Protein AF-A0AA39VQY0-F1 (afdb_monomer)

Structure (mmCIF, N/CA/C/O backbone):
data_AF-A0AA39VQY0-F1
#
_entry.id   AF-A0AA39VQY0-F1
#
loop_
_atom_site.group_PDB
_atom_site.id
_atom_site.type_symbol
_atom_site.label_atom_id
_atom_site.label_alt_id
_atom_site.label_comp_id
_atom_site.label_asym_id
_atom_site.label_entity_id
_atom_site.label_seq_id
_atom_site.pdbx_PDB_ins_code
_atom_site.Cartn_x
_atom_site.Cartn_y
_atom_site.Cartn_z
_atom_site.occupancy
_atom_site.B_iso_or_equiv
_atom_site.auth_seq_id
_atom_site.auth_comp_id
_atom_site.auth_asym_id
_atom_site.auth_atom_id
_atom_site.pdbx_PDB_model_num
ATOM 1 N N . MET A 1 1 ? 6.631 14.404 6.751 1.00 59.56 1 MET A N 1
ATOM 2 C CA . MET A 1 1 ? 6.906 15.450 7.740 1.00 59.56 1 MET A CA 1
ATOM 3 C C . MET A 1 1 ? 6.680 14.897 9.138 1.00 59.56 1 MET A C 1
ATOM 5 O O . MET A 1 1 ? 5.719 14.151 9.312 1.00 59.56 1 MET A O 1
ATOM 9 N N . PRO A 1 2 ? 7.551 15.229 10.100 1.00 65.19 2 PRO A N 1
ATOM 10 C CA . PRO A 1 2 ? 7.457 14.724 11.461 1.00 65.19 2 PRO A CA 1
ATOM 11 C C . PRO A 1 2 ? 6.402 15.460 12.294 1.00 65.19 2 PRO A C 1
ATOM 13 O O . PRO A 1 2 ? 6.175 16.662 12.124 1.00 65.19 2 PRO A O 1
ATOM 16 N N . ALA A 1 3 ? 5.848 14.746 13.271 1.00 70.31 3 ALA A N 1
ATOM 17 C CA . ALA A 1 3 ? 5.147 15.334 14.406 1.00 70.31 3 ALA A CA 1
ATOM 18 C C . ALA A 1 3 ? 5.992 16.422 15.104 1.00 70.31 3 ALA A C 1
ATOM 20 O O . ALA A 1 3 ? 7.218 16.291 15.257 1.00 70.31 3 ALA A O 1
ATOM 21 N N . ALA A 1 4 ? 5.337 17.494 15.551 1.00 72.50 4 ALA A N 1
ATOM 22 C CA . ALA A 1 4 ? 5.974 18.596 16.263 1.00 72.50 4 ALA A CA 1
ATOM 23 C C . ALA A 1 4 ? 6.641 18.118 17.564 1.00 72.50 4 ALA A C 1
ATOM 25 O O . ALA A 1 4 ? 6.179 17.189 18.223 1.00 72.50 4 ALA A O 1
ATOM 26 N N . GLY A 1 5 ? 7.759 18.749 17.928 1.00 67.69 5 GLY A N 1
ATOM 27 C CA . GLY A 1 5 ? 8.494 18.476 19.166 1.00 67.69 5 GLY A CA 1
ATOM 28 C C . GLY A 1 5 ? 10.009 18.613 19.002 1.00 67.69 5 GLY A C 1
ATOM 29 O O . GLY A 1 5 ? 10.583 18.258 17.960 1.00 67.69 5 GLY A O 1
ATOM 30 N N . SER A 1 6 ? 10.673 19.127 20.036 1.00 65.19 6 SER A N 1
ATOM 31 C CA . SER A 1 6 ? 12.133 19.260 20.095 1.00 65.19 6 SER A CA 1
AT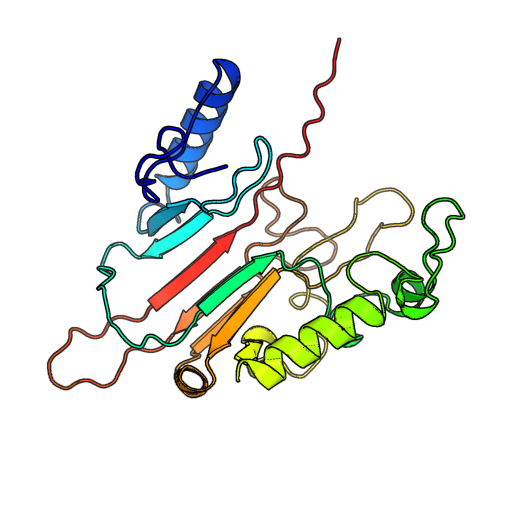OM 32 C C . SER A 1 6 ? 12.825 17.889 20.183 1.00 65.19 6 SER A C 1
ATOM 34 O O . SER A 1 6 ? 12.186 16.847 20.358 1.00 65.19 6 SER A O 1
ATOM 36 N N . LYS A 1 7 ? 14.143 17.856 19.952 1.00 65.06 7 LYS A N 1
ATOM 37 C CA . LYS A 1 7 ? 14.942 16.628 20.079 1.00 65.06 7 LYS A CA 1
ATOM 38 C C . LYS A 1 7 ? 14.951 16.211 21.557 1.00 65.06 7 LYS A C 1
ATOM 40 O O . LYS A 1 7 ? 15.317 17.021 22.397 1.00 65.06 7 LYS A O 1
ATOM 45 N N . GLY A 1 8 ? 14.527 14.983 21.860 1.00 68.62 8 GLY A N 1
ATOM 46 C CA . GLY A 1 8 ? 14.458 14.461 23.234 1.00 68.62 8 GLY A CA 1
ATOM 47 C C . GLY A 1 8 ? 13.186 14.804 24.025 1.00 68.62 8 GLY A C 1
ATOM 48 O O . GLY A 1 8 ? 13.077 14.385 25.171 1.00 68.62 8 GLY A O 1
ATOM 49 N N . ALA A 1 9 ? 12.220 15.519 23.437 1.00 73.06 9 ALA A N 1
ATOM 50 C CA . ALA A 1 9 ? 10.924 15.802 24.062 1.00 73.06 9 ALA A CA 1
ATOM 51 C C . ALA A 1 9 ? 9.798 14.930 23.470 1.00 73.06 9 ALA A C 1
ATOM 53 O O . ALA A 1 9 ? 9.917 14.485 22.320 1.00 73.06 9 ALA A O 1
ATOM 54 N N . PRO A 1 10 ? 8.687 14.717 24.208 1.00 72.75 10 PRO A N 1
ATOM 55 C CA . PRO A 1 10 ? 7.492 14.078 23.666 1.00 72.75 10 PRO A CA 1
ATOM 56 C C . PRO A 1 10 ? 7.031 14.770 22.379 1.00 72.75 10 PRO A C 1
ATOM 58 O O . PRO A 1 10 ? 6.951 15.997 22.313 1.00 72.75 10 PRO A O 1
ATOM 61 N N . LYS A 1 11 ? 6.749 13.979 21.342 1.00 75.69 11 LYS A N 1
ATOM 62 C CA . LYS A 1 11 ? 6.215 14.484 20.073 1.00 75.69 11 LYS A CA 1
ATOM 63 C C . LYS A 1 11 ? 4.704 14.675 20.180 1.00 75.69 11 LYS A C 1
ATOM 65 O O . LYS A 1 11 ? 4.042 13.855 20.808 1.00 75.69 11 LYS A O 1
ATOM 70 N N . ASN A 1 12 ? 4.173 15.716 19.541 1.00 78.25 12 ASN A N 1
ATOM 71 C CA . ASN A 1 12 ? 2.740 15.958 19.378 1.00 78.25 12 ASN A CA 1
ATOM 72 C C . ASN A 1 12 ? 2.293 15.486 17.982 1.00 78.25 12 ASN A C 1
ATOM 74 O O . ASN A 1 12 ? 2.515 16.207 17.007 1.00 78.25 12 ASN A O 1
ATOM 78 N N . PRO A 1 13 ? 1.662 14.303 17.850 1.00 73.31 13 PRO A N 1
ATOM 79 C CA . PRO A 1 13 ? 1.248 13.774 16.552 1.00 73.31 13 PRO A CA 1
ATOM 80 C C . PRO A 1 13 ? 0.159 14.611 15.876 1.00 73.31 13 PRO A C 1
ATOM 82 O O . PRO A 1 13 ? 0.021 14.540 14.663 1.00 73.31 13 PRO A O 1
ATOM 85 N N . GLY A 1 14 ? -0.604 15.413 16.626 1.00 76.44 14 GLY A N 1
ATOM 86 C CA . GLY A 1 14 ? -1.646 16.279 16.067 1.00 76.44 14 GLY A CA 1
ATOM 87 C C . GLY A 1 14 ? -1.108 17.539 15.387 1.00 76.44 14 GLY A C 1
ATOM 88 O O . GLY A 1 14 ? -1.863 18.272 14.753 1.00 76.44 14 GLY A O 1
ATOM 89 N N . GLU A 1 15 ? 0.192 17.812 15.508 1.00 77.38 15 GLU A N 1
ATOM 90 C CA . GLU A 1 15 ? 0.798 19.040 15.015 1.00 77.38 15 GLU A CA 1
ATOM 91 C C . GLU A 1 15 ? 1.975 18.748 14.087 1.00 77.38 15 GLU A C 1
ATOM 93 O O . GLU A 1 15 ? 2.830 17.905 14.353 1.00 77.38 15 GLU A O 1
ATOM 98 N N . LEU A 1 16 ? 2.016 19.479 12.978 1.00 76.19 16 LEU A N 1
ATOM 99 C CA . LEU A 1 16 ? 3.038 19.347 11.955 1.00 76.19 16 LEU A CA 1
ATOM 100 C C . LEU A 1 16 ? 4.258 20.210 12.288 1.00 76.19 16 LEU A C 1
ATOM 102 O O . LEU A 1 16 ? 4.122 21.427 12.465 1.00 76.19 16 LEU A O 1
ATOM 106 N N . LYS A 1 17 ? 5.456 19.617 12.328 1.00 75.81 17 LYS A N 1
ATOM 107 C CA . LYS A 1 17 ? 6.696 20.378 12.524 1.00 75.81 17 LYS A CA 1
ATOM 108 C C . LYS A 1 17 ? 7.037 21.204 11.277 1.00 75.81 17 LYS A C 1
ATOM 110 O O . LYS A 1 17 ? 7.087 20.657 10.180 1.00 75.81 17 LYS A O 1
ATOM 115 N N . ASP A 1 18 ? 7.349 22.484 11.469 1.00 74.19 18 ASP A N 1
ATOM 116 C CA . ASP A 1 18 ? 8.077 23.316 10.504 1.00 74.19 18 ASP A CA 1
ATOM 117 C C . ASP A 1 18 ? 9.409 23.752 11.128 1.00 74.19 18 ASP A C 1
ATOM 119 O O . ASP A 1 18 ? 9.483 24.006 12.330 1.00 74.19 18 ASP A O 1
ATOM 123 N N . ASP A 1 19 ? 10.491 23.741 10.351 1.00 67.56 19 ASP A N 1
ATOM 124 C CA . ASP A 1 19 ? 11.838 24.085 10.829 1.00 67.56 19 ASP A CA 1
ATOM 125 C C . ASP A 1 19 ? 12.526 25.167 9.980 1.00 67.56 19 ASP A C 1
ATOM 127 O O . ASP A 1 19 ? 13.615 25.626 10.325 1.00 67.56 19 ASP A O 1
ATOM 131 N N . THR A 1 20 ? 11.887 25.624 8.897 1.00 72.19 20 THR A N 1
ATOM 132 C CA . THR A 1 20 ? 12.420 26.649 7.985 1.00 72.19 20 THR A CA 1
ATOM 133 C C . THR A 1 20 ? 11.336 27.595 7.454 1.00 72.19 20 THR A C 1
ATOM 135 O O . THR A 1 20 ? 10.156 27.251 7.412 1.00 72.19 20 THR A O 1
ATOM 138 N N . GLY A 1 21 ? 11.732 28.787 6.989 1.00 72.75 21 GLY A N 1
ATOM 139 C CA . GLY A 1 21 ? 10.823 29.752 6.349 1.00 72.75 21 GLY A CA 1
ATOM 140 C C . GLY A 1 21 ? 10.006 29.169 5.181 1.00 72.75 21 GLY A C 1
ATOM 141 O O . GLY A 1 21 ? 8.781 29.258 5.236 1.00 72.75 21 GLY A O 1
ATOM 142 N N . PRO A 1 22 ? 10.634 28.508 4.187 1.00 70.44 22 PRO A N 1
ATOM 143 C CA . PRO A 1 22 ? 9.922 27.846 3.087 1.00 70.44 22 PRO A CA 1
ATOM 144 C C . PRO A 1 22 ? 8.916 26.785 3.562 1.00 70.44 22 PRO A C 1
ATOM 146 O O . PRO A 1 22 ? 7.777 26.760 3.102 1.00 70.44 22 PRO A O 1
ATOM 149 N N . SER A 1 23 ? 9.283 25.980 4.569 1.00 67.69 23 SER A N 1
ATOM 150 C CA . SER A 1 23 ? 8.388 24.944 5.108 1.00 67.69 23 SER A CA 1
ATOM 151 C C . SER A 1 23 ? 7.123 25.506 5.774 1.00 67.69 23 SER A C 1
ATOM 153 O O . SER A 1 23 ? 6.109 24.814 5.836 1.00 67.69 23 SER A O 1
ATOM 155 N N . ARG A 1 24 ? 7.131 26.771 6.231 1.00 74.69 24 ARG A N 1
ATOM 156 C CA . ARG A 1 24 ? 5.941 27.414 6.822 1.00 74.69 24 ARG A CA 1
ATOM 157 C C . ARG A 1 24 ? 4.855 27.683 5.789 1.00 74.69 24 ARG A C 1
ATOM 159 O O . ARG A 1 24 ? 3.673 27.545 6.100 1.00 74.69 24 ARG A O 1
ATOM 166 N N . GLU A 1 25 ? 5.236 28.087 4.582 1.00 74.88 25 GLU A N 1
ATOM 167 C CA . GLU A 1 25 ? 4.273 28.381 3.521 1.00 74.88 25 GLU A CA 1
ATOM 168 C C . GLU A 1 25 ? 3.635 27.102 2.971 1.00 74.88 25 GLU A C 1
ATOM 170 O O . GLU A 1 25 ? 2.408 27.029 2.839 1.00 74.88 25 GLU A O 1
ATOM 175 N N . GLU A 1 26 ? 4.447 26.068 2.752 1.00 72.56 26 GLU A N 1
ATOM 176 C CA . GLU A 1 26 ? 3.979 24.733 2.370 1.00 72.56 26 GLU A CA 1
ATOM 177 C C . GLU A 1 26 ? 3.056 24.146 3.445 1.00 72.56 26 GLU A C 1
ATOM 179 O O . GLU A 1 26 ? 1.928 23.751 3.142 1.00 72.56 26 GLU A O 1
ATOM 184 N N . LYS A 1 27 ? 3.468 24.197 4.723 1.00 76.38 27 LYS A N 1
ATOM 185 C CA . LYS A 1 27 ? 2.636 23.795 5.869 1.00 76.38 27 LYS A CA 1
ATOM 186 C C . LYS A 1 27 ? 1.298 24.530 5.880 1.00 76.38 27 LYS A C 1
ATOM 188 O O . LYS A 1 27 ? 0.262 23.896 6.053 1.00 76.38 27 LYS A O 1
ATOM 193 N N . ARG A 1 28 ? 1.285 25.854 5.688 1.00 78.12 28 ARG A N 1
ATOM 194 C CA . ARG A 1 28 ? 0.046 26.652 5.685 1.00 78.12 28 ARG A CA 1
ATOM 195 C C . ARG A 1 28 ? -0.895 26.237 4.555 1.00 78.12 28 ARG A C 1
ATOM 197 O O . ARG A 1 28 ? -2.101 26.143 4.774 1.00 78.12 28 ARG A O 1
ATOM 204 N N . THR A 1 29 ? -0.351 25.993 3.367 1.00 78.94 29 THR A N 1
ATOM 205 C CA . THR A 1 29 ? -1.125 25.562 2.195 1.00 78.94 29 THR A CA 1
ATOM 206 C C . THR A 1 29 ? -1.735 24.181 2.423 1.00 78.94 29 THR A C 1
ATOM 208 O O . THR A 1 29 ? -2.939 23.998 2.250 1.00 78.94 29 THR A O 1
ATOM 211 N N . LEU A 1 30 ? -0.926 23.243 2.914 1.00 76.88 30 LEU A N 1
ATOM 212 C CA . LEU A 1 30 ? -1.338 21.886 3.251 1.00 76.88 30 LEU A CA 1
ATOM 213 C C . LEU A 1 30 ? -2.418 21.864 4.347 1.00 76.88 30 LEU A C 1
ATOM 215 O O . LEU A 1 30 ? -3.459 21.236 4.173 1.00 76.88 30 LEU A O 1
ATOM 219 N N . LEU A 1 31 ? -2.220 22.594 5.450 1.00 81.31 31 LEU A N 1
ATOM 220 C CA . LEU A 1 31 ? -3.201 22.675 6.539 1.00 81.31 31 LEU A CA 1
ATOM 221 C C . LEU A 1 31 ? -4.521 23.312 6.089 1.00 81.31 31 LEU A C 1
ATOM 223 O O . LEU A 1 31 ? -5.582 22.899 6.555 1.00 81.31 31 LEU A O 1
ATOM 227 N N . ARG A 1 32 ? -4.482 24.282 5.164 1.00 82.56 32 ARG A N 1
ATOM 228 C CA . ARG A 1 32 ? -5.694 24.860 4.570 1.00 82.56 32 ARG A CA 1
ATOM 229 C C . ARG A 1 32 ? -6.458 23.816 3.757 1.00 82.56 32 ARG A C 1
ATOM 231 O O . ARG A 1 32 ? -7.653 23.664 3.979 1.00 82.56 32 ARG A O 1
ATOM 238 N N . ALA A 1 33 ? -5.773 23.084 2.876 1.00 78.81 33 ALA A N 1
ATOM 239 C CA . ALA A 1 33 ? -6.386 22.032 2.064 1.00 78.81 33 ALA A CA 1
ATOM 240 C C . ALA A 1 33 ? -7.019 20.934 2.934 1.00 78.81 33 ALA A C 1
ATOM 242 O O . ALA A 1 33 ? -8.154 20.530 2.703 1.00 78.81 33 ALA A O 1
ATOM 243 N N . LEU A 1 34 ? -6.319 20.518 3.991 1.00 77.00 34 LEU A N 1
ATOM 244 C CA . LEU A 1 34 ? -6.795 19.490 4.915 1.00 77.00 34 LEU A CA 1
ATOM 245 C C . LEU A 1 34 ? -7.925 19.966 5.845 1.00 77.00 34 LEU A C 1
ATOM 247 O O . LEU A 1 34 ? -8.634 19.146 6.418 1.00 77.00 34 LEU A O 1
ATOM 251 N N . SER A 1 35 ? -8.114 21.281 5.989 1.00 80.31 35 SER A N 1
ATOM 252 C CA . SER A 1 35 ? -9.244 21.859 6.732 1.00 80.31 35 SER A CA 1
ATOM 253 C C . SER A 1 35 ? -10.504 22.014 5.873 1.00 80.31 35 SER A C 1
ATOM 255 O O . SER A 1 35 ? -11.569 22.325 6.402 1.00 80.31 35 SER A O 1
ATOM 257 N N . SER A 1 36 ? -10.399 21.833 4.554 1.00 79.56 36 SER A N 1
ATOM 258 C CA . SER A 1 36 ? -11.520 21.917 3.615 1.00 79.56 36 SER A CA 1
ATOM 259 C C . SER A 1 36 ? -12.147 20.538 3.351 1.00 79.56 36 SER A C 1
ATOM 261 O O . SER A 1 36 ? -11.501 19.510 3.570 1.00 79.56 36 SER A O 1
ATOM 263 N N . PRO A 1 37 ? -13.409 20.471 2.888 1.00 76.94 37 PRO A N 1
ATOM 264 C CA . PRO A 1 37 ? -14.008 19.218 2.429 1.00 76.94 37 PRO A CA 1
ATOM 265 C C . PRO A 1 37 ? -13.161 18.536 1.333 1.00 76.94 37 PRO A C 1
ATOM 267 O O . PRO A 1 37 ? -12.598 19.241 0.495 1.00 76.94 37 PRO A O 1
ATOM 270 N N . PRO A 1 38 ? -13.067 17.189 1.315 1.00 71.75 38 PRO A N 1
ATOM 271 C CA . PRO A 1 38 ? -13.743 16.237 2.208 1.00 71.75 38 PRO A CA 1
ATOM 272 C C . PRO A 1 38 ? -13.017 15.995 3.549 1.00 71.75 38 PRO A C 1
ATOM 274 O O . PRO A 1 38 ? -13.496 15.225 4.378 1.00 71.75 38 PRO A O 1
ATOM 277 N N . PHE A 1 39 ? -11.867 16.630 3.786 1.00 76.75 39 PHE A N 1
ATOM 278 C CA . PHE A 1 39 ? -10.979 16.324 4.915 1.00 76.75 39 PHE A CA 1
ATOM 279 C C . PHE A 1 39 ? -11.335 17.045 6.223 1.00 76.75 39 PHE A C 1
ATOM 281 O O . PHE A 1 39 ? -10.868 16.644 7.288 1.00 76.75 39 PHE A O 1
ATOM 288 N N . GLY A 1 40 ? -12.209 18.055 6.170 1.00 76.75 40 GLY A N 1
ATOM 289 C CA . GLY A 1 40 ? -12.614 18.856 7.331 1.00 76.75 40 GLY A CA 1
ATOM 290 C C . GLY A 1 40 ? -13.198 18.061 8.509 1.00 76.75 40 GLY A C 1
ATOM 291 O O . GLY A 1 40 ? -13.123 18.529 9.647 1.00 76.75 40 GLY A O 1
ATOM 292 N N . ASP A 1 41 ? -13.707 16.848 8.281 1.00 79.06 41 ASP A N 1
ATOM 293 C CA . ASP A 1 41 ? -14.263 15.969 9.324 1.00 79.06 41 ASP A CA 1
ATOM 294 C C . ASP A 1 41 ? -13.237 15.009 9.949 1.00 79.06 41 ASP A C 1
ATOM 296 O O . ASP A 1 41 ? -13.579 14.200 10.818 1.00 79.06 41 ASP A O 1
ATOM 300 N N . PHE A 1 42 ? -11.968 15.104 9.552 1.00 77.31 42 PHE A N 1
ATOM 301 C CA . PHE A 1 42 ? -10.887 14.258 10.044 1.00 77.31 42 PHE A CA 1
ATOM 302 C C . PHE A 1 42 ? -9.966 15.027 11.005 1.00 77.31 42 PHE A C 1
ATOM 304 O O . PHE A 1 42 ? -9.693 16.216 10.857 1.00 77.31 42 PHE A O 1
ATOM 311 N N . GLN A 1 43 ? -9.501 14.335 12.040 1.00 79.44 43 GLN A N 1
ATOM 312 C CA . GLN A 1 43 ? -8.302 14.662 12.799 1.00 79.44 43 GLN A CA 1
ATOM 313 C C . GLN A 1 43 ? -7.096 14.060 12.090 1.00 79.44 43 GLN A C 1
ATOM 315 O O . GLN A 1 43 ? -7.163 12.950 11.569 1.00 79.44 43 GLN A O 1
ATOM 320 N N . ILE A 1 44 ? -5.979 14.775 12.107 1.00 77.62 44 ILE A N 1
ATOM 321 C CA . ILE A 1 44 ? -4.783 14.399 11.359 1.00 77.62 44 ILE A CA 1
ATOM 322 C C . ILE A 1 44 ? -3.683 14.070 12.348 1.00 77.62 44 ILE A C 1
ATOM 324 O O . ILE A 1 44 ? -3.418 14.840 13.268 1.00 77.62 44 ILE A O 1
ATOM 328 N N . TRP A 1 45 ? -3.063 12.919 12.142 1.00 76.50 45 TRP A N 1
ATOM 329 C CA . TRP A 1 45 ? -1.978 12.398 12.949 1.00 76.50 45 TRP A CA 1
ATOM 330 C C . TRP A 1 45 ? -0.748 12.261 12.057 1.00 76.50 45 TRP A C 1
ATOM 332 O O . TRP A 1 45 ? -0.721 11.470 11.117 1.00 76.50 45 TRP A O 1
ATOM 342 N N . TRP A 1 46 ? 0.269 13.064 12.329 1.00 74.38 46 TRP A N 1
ATOM 343 C CA . TRP A 1 46 ? 1.522 13.077 11.590 1.00 74.38 46 TRP A CA 1
ATOM 344 C C . TRP A 1 46 ? 2.459 11.994 12.117 1.00 74.38 46 TRP A C 1
ATOM 346 O O . TRP A 1 46 ? 2.610 11.808 13.327 1.00 74.38 46 TRP A O 1
ATOM 356 N N . SER A 1 47 ? 3.104 11.280 11.197 1.00 66.75 47 SER A N 1
ATOM 357 C CA . SER A 1 47 ? 4.056 10.226 11.535 1.00 66.75 47 SER A CA 1
ATOM 358 C C . SER A 1 47 ? 5.295 10.768 12.263 1.00 66.75 47 SER A C 1
ATOM 360 O O . SER A 1 47 ? 5.708 11.916 12.088 1.00 66.75 47 SER A O 1
ATOM 362 N N . LEU A 1 48 ? 5.915 9.920 13.087 1.00 57.44 48 LEU A N 1
ATOM 363 C CA . LEU A 1 48 ? 7.089 10.245 13.907 1.00 57.44 48 LEU A CA 1
ATOM 364 C C . LEU A 1 48 ? 8.421 10.161 13.141 1.00 57.44 48 LEU A C 1
ATOM 366 O O . LEU A 1 48 ? 9.474 10.322 13.754 1.00 57.44 48 LEU A O 1
ATOM 370 N N . VAL A 1 49 ? 8.404 9.892 11.828 1.00 50.88 49 VAL A N 1
ATOM 371 C CA . VAL A 1 49 ? 9.635 9.666 11.052 1.00 50.88 49 VAL A CA 1
ATOM 372 C C . VAL A 1 49 ? 10.545 10.894 11.115 1.00 50.88 49 VAL A C 1
ATOM 374 O O . VAL A 1 49 ? 10.160 11.982 10.697 1.00 50.88 49 VAL A O 1
ATOM 377 N N . GLU A 1 50 ? 11.779 10.712 11.588 1.00 49.25 50 GLU A N 1
ATOM 378 C CA . GLU A 1 50 ? 12.779 11.777 11.772 1.00 49.25 50 GLU A CA 1
ATOM 379 C C . GLU A 1 50 ? 13.340 12.361 10.460 1.00 49.25 50 GLU A C 1
ATOM 381 O O . GLU A 1 50 ? 14.231 13.212 10.486 1.00 49.25 50 GLU A O 1
ATOM 386 N N . SER A 1 51 ? 12.842 11.930 9.297 1.00 46.31 51 SER A N 1
ATOM 387 C CA . SER A 1 51 ? 13.354 12.404 8.013 1.00 46.31 51 SER A CA 1
ATOM 388 C C . SER A 1 51 ? 12.847 13.815 7.690 1.00 46.31 51 SER A C 1
ATOM 390 O O . SER A 1 51 ? 11.668 14.135 7.855 1.00 46.31 51 SER A O 1
ATOM 392 N N . LYS A 1 52 ? 13.748 14.660 7.183 1.00 49.81 52 LYS A N 1
ATOM 393 C CA . LYS A 1 52 ? 13.479 16.068 6.855 1.00 49.81 52 LYS A CA 1
ATOM 394 C C . LYS A 1 52 ? 12.541 16.258 5.647 1.00 49.81 52 LYS A C 1
ATOM 396 O O . LYS A 1 52 ? 11.975 17.334 5.502 1.00 49.81 52 LYS A O 1
ATOM 401 N N . TYR A 1 53 ? 12.354 15.234 4.805 1.00 48.22 53 TYR A N 1
ATOM 402 C CA . TYR A 1 53 ? 11.737 15.384 3.474 1.00 48.22 53 TYR A CA 1
ATOM 403 C C . TYR A 1 53 ? 10.581 14.422 3.160 1.00 48.22 53 TYR A C 1
ATOM 405 O O . TYR A 1 53 ? 9.968 14.548 2.108 1.00 48.22 53 TYR A O 1
ATOM 413 N N . ALA A 1 54 ? 10.243 13.489 4.054 1.00 53.94 54 ALA A N 1
ATOM 414 C CA . ALA A 1 54 ? 9.136 12.555 3.850 1.00 53.94 54 ALA A CA 1
ATOM 415 C C . ALA A 1 54 ? 8.347 12.338 5.144 1.00 53.94 54 ALA A C 1
ATOM 417 O O . ALA A 1 54 ? 8.832 12.564 6.255 1.00 53.94 54 ALA A O 1
ATOM 418 N N . GLY A 1 55 ? 7.077 11.964 5.029 1.00 59.34 55 GLY A N 1
ATOM 419 C CA . GLY A 1 55 ? 6.341 11.380 6.148 1.00 59.34 55 GLY A CA 1
ATOM 420 C C . GLY A 1 55 ? 4.844 11.325 5.916 1.00 59.34 55 GLY A C 1
ATOM 421 O O . GLY A 1 55 ? 4.298 12.093 5.133 1.00 59.34 55 GLY A O 1
ATOM 422 N N . THR A 1 56 ? 4.220 10.401 6.626 1.00 65.19 56 THR A N 1
ATOM 423 C CA . THR A 1 56 ? 2.839 9.975 6.423 1.00 65.19 56 THR A CA 1
ATOM 424 C C . THR A 1 56 ? 1.885 10.774 7.305 1.00 65.19 56 THR A C 1
ATOM 426 O O . THR A 1 56 ? 2.187 11.029 8.474 1.00 65.19 56 THR A O 1
ATOM 429 N N . ALA A 1 57 ? 0.733 11.149 6.752 1.00 69.31 57 ALA A N 1
ATOM 430 C CA . ALA A 1 57 ? -0.399 11.668 7.508 1.00 69.31 57 ALA A CA 1
ATOM 431 C C . ALA A 1 57 ? -1.459 10.569 7.641 1.00 69.31 57 ALA A C 1
ATOM 433 O O . ALA A 1 57 ? -1.821 9.924 6.657 1.00 69.31 57 ALA A O 1
ATOM 434 N N . LEU A 1 58 ? -1.952 10.371 8.856 1.00 71.19 58 LEU A N 1
ATOM 435 C CA . LEU A 1 58 ? -3.051 9.474 9.179 1.00 71.19 58 LEU A CA 1
ATOM 436 C C . LEU A 1 58 ? -4.293 10.317 9.476 1.00 71.19 58 LEU A C 1
ATOM 438 O O . LEU A 1 58 ? -4.290 11.101 10.424 1.00 71.19 58 LEU A O 1
ATOM 442 N N . LEU A 1 59 ? -5.351 10.168 8.679 1.00 73.94 59 LEU A N 1
ATOM 443 C CA . LEU A 1 59 ? -6.605 10.896 8.874 1.00 73.94 59 LEU A CA 1
ATOM 444 C C . LEU A 1 59 ? -7.619 9.995 9.592 1.00 73.94 59 LEU A C 1
ATOM 446 O O . LEU A 1 59 ? -8.005 8.947 9.077 1.00 73.94 59 LEU A O 1
ATOM 450 N N . VAL A 1 60 ? -8.057 10.421 10.779 1.00 70.38 60 VAL A N 1
ATOM 451 C CA . VAL A 1 60 ? -8.989 9.712 11.671 1.00 70.38 60 VAL A CA 1
ATOM 452 C C . VAL A 1 60 ? -10.235 10.562 11.879 1.00 70.38 60 VAL A C 1
ATOM 454 O O . VAL A 1 60 ? -10.134 11.724 12.249 1.00 70.38 60 VAL A O 1
ATOM 457 N N . LYS A 1 61 ? -11.435 10.022 11.677 1.00 71.69 61 LYS A N 1
ATOM 458 C CA . LYS A 1 61 ? -12.675 10.816 11.755 1.00 71.69 61 LYS A CA 1
ATOM 459 C C . LYS A 1 61 ? -12.912 11.418 13.157 1.00 71.69 61 LYS A C 1
ATOM 461 O O . LYS A 1 61 ? -12.781 10.721 14.161 1.00 71.69 61 LYS A O 1
ATOM 466 N N . LYS A 1 62 ? -13.282 12.708 13.239 1.00 69.12 62 LYS A N 1
ATOM 467 C CA . LYS A 1 62 ? -13.288 13.539 14.472 1.00 69.12 62 LYS A CA 1
ATOM 468 C C . LYS A 1 62 ? -14.091 12.997 15.657 1.00 69.12 62 LYS A C 1
ATOM 470 O O . LYS A 1 62 ? -13.780 13.335 16.797 1.00 69.12 62 LYS A O 1
ATOM 475 N N . TYR A 1 63 ? -15.119 12.190 15.416 1.00 64.56 63 TYR A N 1
ATOM 476 C CA . TYR A 1 63 ? -15.947 11.614 16.480 1.00 64.56 63 TYR A CA 1
ATOM 477 C C . TYR A 1 63 ? -15.318 10.385 17.159 1.00 64.56 63 TYR A C 1
ATOM 479 O O . TYR A 1 63 ? -15.891 9.852 18.108 1.00 64.56 63 TYR A O 1
ATOM 487 N N . LEU A 1 64 ? -14.142 9.939 16.710 1.00 53.91 64 LEU A N 1
ATOM 488 C CA . LEU A 1 64 ? -13.395 8.843 17.318 1.00 53.91 64 LEU A CA 1
ATOM 489 C C . LEU A 1 64 ? -12.313 9.419 18.234 1.00 53.91 64 LEU A C 1
ATOM 491 O O . LEU A 1 64 ? -11.389 10.086 17.781 1.00 53.91 64 LEU A O 1
ATOM 495 N N . GLN A 1 65 ? -12.433 9.163 19.538 1.00 55.44 65 GLN A N 1
ATOM 496 C CA . GLN A 1 65 ? -11.429 9.552 20.531 1.00 55.44 65 GLN A CA 1
ATOM 497 C C . GLN A 1 65 ? -10.445 8.390 20.746 1.00 55.44 65 GLN A C 1
ATOM 499 O O . GLN A 1 65 ? -10.862 7.333 21.236 1.00 55.44 65 GLN A O 1
ATOM 504 N N . PRO A 1 66 ? -9.153 8.537 20.403 1.00 54.56 66 PRO A N 1
ATOM 505 C CA . PRO A 1 66 ? -8.177 7.477 20.617 1.00 54.56 6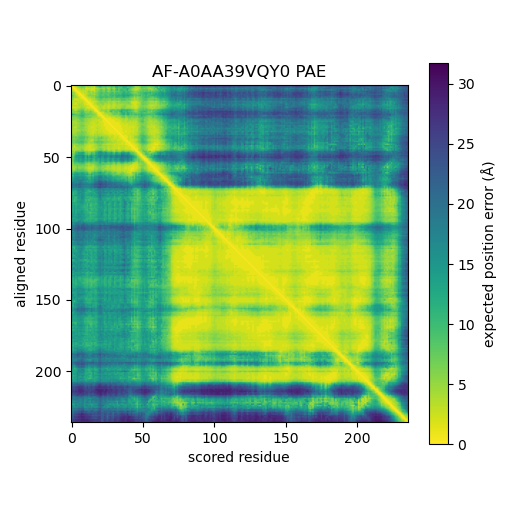6 PRO A CA 1
ATOM 506 C C . PRO A 1 66 ? -7.962 7.231 22.118 1.00 54.56 66 PRO A C 1
ATOM 508 O O . PRO A 1 66 ? -7.544 8.117 22.858 1.00 54.56 66 PRO A O 1
ATOM 511 N N . LYS A 1 67 ? -8.226 6.002 22.581 1.00 52.84 67 LYS A N 1
ATOM 512 C CA . LYS A 1 67 ? -7.981 5.567 23.969 1.00 52.84 67 LYS A CA 1
ATOM 513 C C . LYS A 1 67 ? -6.656 4.810 24.085 1.00 52.84 67 LYS A C 1
ATOM 515 O O . LYS A 1 67 ? -6.273 4.057 23.186 1.00 52.84 67 LYS A O 1
ATOM 520 N N . LYS A 1 68 ? -5.938 4.963 25.203 1.00 44.19 68 LYS A N 1
ATOM 521 C CA . LYS A 1 68 ? -4.774 4.125 25.553 1.00 44.19 68 LYS A CA 1
ATOM 522 C C . LYS A 1 68 ? -5.271 2.796 26.147 1.00 44.19 68 LYS A C 1
ATOM 524 O O . LYS A 1 68 ? -6.206 2.796 26.932 1.00 44.19 68 LYS A O 1
ATOM 529 N N . CYS A 1 69 ? -4.679 1.681 25.735 1.00 47.22 69 CYS A N 1
ATOM 530 C CA . CYS A 1 69 ? -5.042 0.314 26.127 1.00 47.22 69 CYS A CA 1
ATOM 531 C C . CYS A 1 69 ? -3.760 -0.537 26.083 1.00 47.22 69 CYS A C 1
ATOM 533 O O . CYS A 1 69 ? -2.867 -0.205 25.296 1.00 47.22 69 CYS A O 1
ATOM 535 N N . SER A 1 70 ? -3.640 -1.530 26.964 1.00 48.16 70 SER A N 1
ATOM 536 C CA . SER A 1 70 ? -2.412 -2.305 27.209 1.00 48.16 70 SER A CA 1
ATOM 537 C C . SER A 1 70 ? -2.158 -3.393 26.167 1.00 48.16 70 SER A C 1
ATOM 539 O O . SER A 1 70 ? -1.010 -3.610 25.803 1.00 48.16 70 SER A O 1
ATOM 541 N N . GLU A 1 71 ? -3.217 -4.004 25.640 1.00 61.56 71 GLU A N 1
ATOM 542 C CA . GLU A 1 71 ? -3.174 -4.940 24.518 1.00 61.56 71 GLU A CA 1
ATOM 543 C C . GLU A 1 71 ? -4.083 -4.377 23.432 1.00 61.56 71 GLU A C 1
ATOM 545 O O . GLU A 1 71 ? -5.278 -4.167 23.648 1.00 61.56 71 GLU A O 1
ATOM 550 N N . LYS A 1 72 ? -3.498 -4.008 22.293 1.00 71.44 72 LYS A N 1
ATOM 551 C CA . LYS A 1 72 ? -4.240 -3.416 21.184 1.00 71.44 72 LYS A CA 1
ATOM 552 C C . LYS A 1 72 ? -3.971 -4.205 19.920 1.00 71.44 72 LYS A C 1
ATOM 554 O O . LYS A 1 72 ? -2.795 -4.390 19.599 1.00 71.44 72 LYS A O 1
ATOM 559 N N . PRO A 1 73 ? -5.014 -4.560 19.160 1.00 82.12 73 PRO A N 1
ATOM 560 C CA . PRO A 1 73 ? -4.794 -5.025 17.810 1.00 82.12 73 PRO A CA 1
ATOM 561 C C . PRO A 1 73 ? -4.133 -3.910 16.987 1.00 82.12 73 PRO A C 1
ATOM 563 O O . PRO A 1 73 ? -4.430 -2.719 17.150 1.00 82.12 73 PRO A O 1
ATOM 566 N N . LEU A 1 74 ? -3.204 -4.305 16.123 1.00 82.00 74 LEU A N 1
ATOM 567 C CA . LEU A 1 74 ? -2.407 -3.418 15.290 1.00 82.00 74 LEU A CA 1
ATOM 568 C C . LEU A 1 74 ? -3.140 -3.121 13.980 1.00 82.00 74 LEU A C 1
ATOM 570 O O . LEU A 1 74 ? -3.676 -4.019 13.333 1.00 82.00 74 LEU A O 1
ATOM 574 N N . ILE A 1 75 ? -3.096 -1.856 13.568 1.00 86.81 75 ILE A N 1
ATOM 575 C CA . ILE A 1 75 ? -3.319 -1.426 12.187 1.00 86.81 75 ILE A CA 1
ATOM 576 C C . ILE A 1 75 ? -2.038 -0.707 11.773 1.00 86.81 75 ILE A C 1
ATOM 578 O O . ILE A 1 75 ? -1.757 0.397 12.241 1.00 86.81 75 ILE A O 1
ATOM 582 N N . TRP A 1 76 ? -1.236 -1.358 10.943 1.00 83.38 76 TRP A N 1
ATOM 583 C CA . TRP A 1 76 ? -0.030 -0.805 10.355 1.00 83.38 76 TRP A CA 1
ATOM 584 C C . TRP A 1 76 ? -0.337 -0.354 8.932 1.00 83.38 76 TRP A C 1
ATOM 586 O O . TRP A 1 76 ? -0.542 -1.170 8.037 1.00 83.38 76 TRP A O 1
ATOM 596 N N . CYS A 1 77 ? -0.386 0.960 8.739 1.00 87.31 77 CYS A N 1
ATOM 597 C CA . CYS A 1 77 ? -0.581 1.566 7.433 1.00 87.31 77 CYS A CA 1
ATOM 598 C C . CYS A 1 77 ? 0.626 2.396 7.005 1.00 87.31 77 CYS A C 1
ATOM 600 O O . CYS A 1 77 ? 1.304 3.001 7.841 1.00 87.31 77 CYS A O 1
ATOM 602 N N . GLY A 1 78 ? 0.881 2.444 5.707 1.00 84.25 78 GLY A N 1
ATOM 603 C CA . GLY A 1 78 ? 1.994 3.187 5.131 1.00 84.25 78 GLY A CA 1
ATOM 604 C C . GLY A 1 78 ? 2.439 2.620 3.791 1.00 84.25 78 GLY A C 1
ATOM 605 O O . GLY A 1 78 ? 2.013 1.538 3.387 1.00 84.25 78 GLY A O 1
ATOM 606 N N . ASP A 1 79 ? 3.317 3.360 3.127 1.00 89.38 79 ASP A N 1
ATOM 607 C CA . ASP A 1 79 ? 4.156 2.836 2.057 1.00 89.38 79 ASP A CA 1
ATOM 608 C C . ASP A 1 79 ? 5.236 1.946 2.676 1.00 89.38 79 ASP A C 1
ATOM 610 O O . ASP A 1 79 ? 6.136 2.415 3.383 1.00 89.38 79 ASP A O 1
ATOM 614 N N . LEU A 1 80 ? 5.118 0.643 2.440 1.00 90.25 80 LEU A N 1
ATOM 615 C CA . LEU A 1 80 ? 6.054 -0.360 2.937 1.00 90.25 80 LEU A CA 1
ATOM 616 C C . LEU A 1 80 ? 7.140 -0.694 1.906 1.00 90.25 80 LEU A C 1
ATOM 618 O O . LEU A 1 80 ? 7.987 -1.540 2.188 1.00 90.25 80 LEU A O 1
ATOM 622 N N . ASN A 1 81 ? 7.126 -0.030 0.740 1.00 94.19 81 ASN A N 1
ATOM 623 C CA . ASN A 1 81 ? 8.073 -0.213 -0.359 1.00 94.19 81 ASN A CA 1
ATOM 624 C C . ASN A 1 81 ? 8.294 -1.690 -0.712 1.00 94.19 81 ASN A C 1
ATOM 626 O O . ASN A 1 81 ? 9.421 -2.145 -0.885 1.00 94.19 81 ASN A O 1
ATOM 630 N N . VAL A 1 82 ? 7.211 -2.464 -0.789 1.00 96.69 82 VAL A N 1
ATOM 631 C CA . VAL A 1 82 ? 7.237 -3.863 -1.226 1.00 96.69 82 VAL A CA 1
ATOM 632 C C . VAL A 1 82 ? 5.905 -4.218 -1.866 1.00 96.69 82 VAL A C 1
ATOM 634 O O . VAL A 1 82 ? 4.863 -3.933 -1.299 1.00 96.69 82 VAL A O 1
ATOM 637 N N . SER A 1 83 ? 5.909 -4.848 -3.031 1.00 98.00 83 SER A N 1
ATOM 638 C CA . SER A 1 83 ? 4.756 -5.524 -3.624 1.00 98.00 83 SER A CA 1
ATOM 639 C C . SER A 1 83 ? 4.888 -7.011 -3.331 1.00 98.00 83 SER A C 1
ATOM 641 O O . SER A 1 83 ? 5.824 -7.654 -3.804 1.00 98.00 83 SER A O 1
ATOM 643 N N . HIS A 1 84 ? 4.002 -7.539 -2.485 1.00 97.94 84 HIS A N 1
ATOM 644 C CA . HIS A 1 84 ? 4.170 -8.861 -1.879 1.00 97.94 84 HIS A CA 1
ATOM 645 C C . HIS A 1 84 ? 4.119 -9.995 -2.906 1.00 97.94 84 HIS A C 1
ATOM 647 O O . HIS A 1 84 ? 4.991 -10.866 -2.902 1.00 97.94 84 HIS A O 1
ATOM 653 N N . GLU A 1 85 ? 3.136 -9.958 -3.807 1.00 97.56 85 GLU A N 1
ATOM 654 C CA . GLU A 1 85 ? 2.901 -11.006 -4.799 1.00 97.56 85 GLU A CA 1
ATOM 655 C C . GLU A 1 85 ? 2.951 -10.497 -6.241 1.00 97.56 85 GLU A C 1
ATOM 657 O O . GLU A 1 85 ? 2.885 -9.302 -6.506 1.00 97.56 85 GLU A O 1
ATOM 662 N N . GLU A 1 86 ? 3.051 -11.401 -7.218 1.00 97.31 86 GLU A N 1
ATOM 663 C CA . GLU A 1 86 ? 3.103 -11.015 -8.642 1.00 97.31 86 GLU A CA 1
ATOM 664 C C . GLU A 1 86 ? 1.849 -10.275 -9.114 1.00 97.31 86 GLU A C 1
ATOM 666 O O . GLU A 1 86 ? 1.906 -9.429 -10.008 1.00 97.31 86 GLU A O 1
ATOM 671 N N . ILE A 1 87 ? 0.713 -10.545 -8.470 1.00 97.31 87 ILE A N 1
ATOM 672 C CA . ILE A 1 87 ? -0.542 -9.829 -8.706 1.00 97.31 87 ILE A CA 1
ATOM 673 C C . ILE A 1 87 ? -0.508 -8.376 -8.211 1.00 97.31 87 ILE A C 1
ATOM 675 O O . ILE A 1 87 ? -1.348 -7.579 -8.618 1.00 97.31 87 ILE A O 1
ATOM 679 N N . ASP A 1 88 ? 0.464 -8.014 -7.371 1.00 97.62 88 ASP A N 1
ATOM 680 C CA . ASP A 1 88 ? 0.624 -6.670 -6.807 1.00 97.62 88 ASP A CA 1
ATOM 681 C C . ASP A 1 88 ? 1.447 -5.737 -7.693 1.00 97.62 88 ASP A C 1
ATOM 683 O O . ASP A 1 88 ? 1.616 -4.561 -7.376 1.00 97.62 88 ASP A O 1
ATOM 687 N N . VAL A 1 89 ? 1.916 -6.230 -8.837 1.00 97.38 89 VAL A N 1
ATOM 688 C CA . VAL A 1 89 ? 2.563 -5.411 -9.855 1.00 97.38 89 VAL A CA 1
ATOM 689 C C . VAL A 1 89 ? 1.895 -5.586 -11.207 1.00 97.38 89 VAL A C 1
ATOM 691 O O . VAL A 1 89 ? 1.446 -6.662 -11.594 1.00 97.38 89 VAL A O 1
ATOM 694 N N . SER A 1 90 ? 1.846 -4.506 -11.976 1.00 95.75 90 SER A N 1
ATOM 695 C CA . SER A 1 90 ? 1.282 -4.537 -13.330 1.00 95.75 90 SER A CA 1
ATOM 696 C C . SER A 1 90 ? 2.076 -5.457 -14.271 1.00 95.75 90 SER A C 1
ATOM 698 O O . SER A 1 90 ? 1.465 -6.242 -14.990 1.00 95.75 90 SER A O 1
ATOM 700 N N . HIS A 1 91 ? 3.412 -5.408 -14.218 1.00 96.12 91 HIS A N 1
ATOM 701 C CA . HIS A 1 91 ? 4.321 -6.097 -15.141 1.00 96.12 91 HIS A CA 1
ATOM 702 C C . HIS A 1 91 ? 5.407 -6.866 -14.362 1.00 96.12 91 HIS A C 1
ATOM 704 O O . HIS A 1 91 ? 6.511 -6.340 -14.190 1.00 96.12 91 HIS A O 1
ATOM 710 N N . PRO A 1 92 ? 5.117 -8.081 -13.859 1.00 96.19 92 PRO A N 1
ATOM 711 C CA . PRO A 1 92 ? 6.038 -8.825 -12.995 1.00 96.19 92 PRO A CA 1
ATOM 712 C C . PRO A 1 92 ? 7.400 -9.072 -13.650 1.00 96.19 92 PRO A C 1
ATOM 714 O O . PRO A 1 92 ? 8.418 -8.771 -13.033 1.00 96.19 92 PRO A O 1
ATOM 717 N N . ASP A 1 93 ? 7.434 -9.476 -14.922 1.00 95.25 93 ASP A N 1
ATOM 718 C CA . ASP A 1 93 ? 8.691 -9.739 -15.638 1.00 95.25 93 ASP A CA 1
ATOM 719 C C . ASP A 1 93 ? 9.589 -8.502 -15.734 1.00 95.25 93 ASP A C 1
ATOM 721 O O . ASP A 1 93 ? 10.799 -8.584 -15.521 1.00 95.25 93 ASP A O 1
ATOM 725 N N . PHE A 1 94 ? 8.996 -7.333 -16.001 1.00 94.38 94 PHE A N 1
ATOM 726 C CA . PHE A 1 94 ? 9.728 -6.067 -16.045 1.00 94.38 94 PHE A CA 1
ATOM 727 C C . PHE A 1 94 ? 10.376 -5.766 -14.692 1.00 94.38 94 PHE A C 1
ATOM 729 O O . PHE A 1 94 ? 11.571 -5.480 -14.627 1.00 94.38 94 PHE A O 1
ATOM 736 N N . PHE A 1 95 ? 9.602 -5.859 -13.609 1.00 95.12 95 PHE A N 1
ATOM 737 C CA . PHE A 1 95 ? 10.096 -5.541 -12.274 1.00 95.12 95 PHE A CA 1
ATOM 738 C C . PHE A 1 95 ? 11.098 -6.579 -11.763 1.00 95.12 95 PHE A C 1
ATOM 740 O O . PHE A 1 95 ? 12.086 -6.210 -11.136 1.00 95.12 95 PHE A O 1
ATOM 747 N N . SER A 1 96 ? 10.913 -7.865 -12.060 1.00 92.69 96 SER A N 1
ATOM 748 C CA . SER A 1 96 ? 11.862 -8.910 -11.664 1.00 92.69 96 SER A CA 1
ATOM 749 C C . SER A 1 96 ? 13.177 -8.859 -12.447 1.00 92.69 96 SER A C 1
ATOM 751 O O . SER A 1 96 ? 14.224 -9.193 -11.895 1.00 92.69 96 SER A O 1
ATOM 753 N N . ALA A 1 97 ? 13.155 -8.428 -13.712 1.00 90.00 97 ALA A N 1
ATOM 754 C CA . ALA A 1 97 ? 14.349 -8.358 -14.558 1.00 90.00 97 ALA A CA 1
ATOM 755 C C . ALA A 1 97 ? 15.071 -6.998 -14.524 1.00 90.00 97 ALA A C 1
ATOM 757 O O . ALA A 1 97 ? 16.157 -6.873 -15.102 1.00 90.00 97 ALA A O 1
ATOM 758 N N . ALA A 1 98 ? 14.491 -5.979 -13.880 1.00 85.81 98 ALA A N 1
ATOM 759 C CA . ALA A 1 98 ? 15.043 -4.630 -13.853 1.00 85.81 98 ALA A CA 1
ATOM 760 C C . ALA A 1 98 ? 16.476 -4.603 -13.291 1.00 85.81 98 ALA A C 1
ATOM 762 O O . ALA A 1 98 ? 16.785 -5.198 -12.258 1.00 85.81 98 ALA A O 1
ATOM 763 N N . LYS A 1 99 ? 17.362 -3.877 -13.983 1.00 79.19 99 LYS A N 1
ATOM 764 C CA . LYS A 1 99 ? 18.744 -3.630 -13.554 1.00 79.19 99 LYS A CA 1
ATOM 765 C C . LYS A 1 99 ? 18.928 -2.143 -13.308 1.00 79.19 99 LYS A C 1
ATOM 767 O O . LYS A 1 99 ? 18.820 -1.344 -14.237 1.00 79.19 99 LYS A O 1
ATOM 772 N N . LEU A 1 100 ? 19.251 -1.776 -12.073 1.00 73.38 1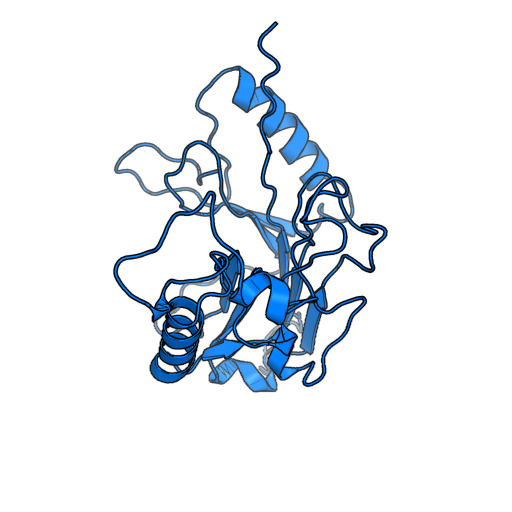00 LEU A N 1
ATOM 773 C CA . LEU A 1 100 ? 19.495 -0.389 -11.695 1.00 73.38 100 LEU A CA 1
ATOM 774 C C . LEU A 1 100 ? 20.854 0.068 -12.252 1.00 73.38 100 LEU A C 1
ATOM 776 O O . LEU A 1 100 ? 21.886 -0.132 -11.621 1.00 73.38 100 LEU A O 1
ATOM 780 N N . ASN A 1 101 ? 20.875 0.634 -13.461 1.00 77.94 101 ASN A N 1
ATOM 781 C CA . ASN A 1 101 ? 22.089 1.148 -14.119 1.00 77.94 101 ASN A CA 1
ATOM 782 C C . ASN A 1 101 ? 23.236 0.121 -14.221 1.00 77.94 101 ASN A C 1
ATOM 784 O O . ASN A 1 101 ? 24.406 0.458 -14.067 1.00 77.94 101 ASN A O 1
ATOM 788 N N . GLY A 1 102 ? 22.902 -1.154 -14.445 1.00 80.94 102 GLY A N 1
ATOM 789 C CA . GLY A 1 102 ? 23.890 -2.236 -14.519 1.00 80.94 102 GLY A CA 1
ATOM 790 C C . GLY A 1 102 ? 24.432 -2.713 -13.166 1.00 80.94 102 GLY A C 1
ATOM 791 O O . GLY A 1 102 ? 25.260 -3.621 -13.151 1.00 80.94 102 GLY A O 1
ATOM 792 N N . TYR A 1 103 ? 23.954 -2.166 -12.043 1.00 83.31 103 TYR A N 1
ATOM 793 C CA . TYR A 1 103 ? 24.274 -2.675 -10.712 1.00 83.31 103 TYR A CA 1
ATOM 794 C C . TYR A 1 103 ? 23.789 -4.120 -10.550 1.00 83.31 103 TYR A C 1
ATOM 796 O O . TYR A 1 103 ? 22.639 -4.445 -10.858 1.00 83.31 103 TYR A O 1
ATOM 804 N N . ILE A 1 104 ? 24.674 -4.978 -10.045 1.00 84.88 104 ILE A N 1
ATOM 805 C CA . ILE A 1 104 ? 24.373 -6.362 -9.684 1.00 84.88 104 ILE A CA 1
ATOM 806 C C . ILE A 1 104 ? 24.598 -6.481 -8.175 1.00 84.88 104 ILE A C 1
ATOM 808 O O . ILE A 1 104 ? 25.741 -6.350 -7.727 1.00 84.88 104 ILE A O 1
ATOM 812 N N . PRO A 1 105 ? 23.542 -6.700 -7.376 1.00 85.81 105 PRO A N 1
ATOM 813 C CA . PRO A 1 105 ? 23.693 -6.841 -5.940 1.00 85.81 105 PRO A CA 1
ATOM 814 C C . PRO A 1 105 ? 24.474 -8.116 -5.593 1.00 85.81 105 PRO A C 1
ATOM 816 O O . PRO A 1 105 ? 24.400 -9.115 -6.315 1.00 85.81 105 PRO A O 1
ATOM 819 N N . PRO A 1 106 ? 25.189 -8.129 -4.455 1.00 87.88 106 PRO A N 1
ATOM 820 C CA . PRO A 1 106 ? 25.993 -9.279 -4.038 1.00 87.88 106 PRO A CA 1
ATOM 821 C C . PRO A 1 106 ? 25.144 -10.526 -3.761 1.00 87.88 106 PRO A C 1
ATOM 823 O O . PRO A 1 106 ? 25.625 -11.651 -3.880 1.00 87.88 106 PRO A O 1
ATOM 826 N N . LYS A 1 107 ? 23.870 -10.347 -3.392 1.00 88.00 107 LYS A N 1
ATOM 827 C CA . LYS A 1 107 ? 22.918 -11.437 -3.180 1.00 88.00 107 LYS A CA 1
ATOM 828 C C . LYS A 1 107 ? 21.940 -11.487 -4.344 1.00 88.00 107 LYS A C 1
ATOM 830 O O . LYS A 1 107 ? 21.208 -10.535 -4.592 1.00 88.00 107 LYS A O 1
ATOM 835 N N . ARG A 1 108 ? 21.839 -12.653 -4.988 1.00 86.19 108 ARG A N 1
ATOM 836 C CA . ARG A 1 108 ? 20.918 -12.884 -6.116 1.00 86.19 108 ARG A CA 1
ATOM 837 C C . ARG A 1 108 ? 19.451 -12.571 -5.784 1.00 86.19 108 ARG A C 1
ATOM 839 O O . ARG A 1 108 ? 18.699 -12.187 -6.668 1.00 86.19 108 ARG A O 1
ATOM 846 N N . GLY A 1 109 ? 19.043 -12.748 -4.526 1.00 86.00 109 GLY A N 1
ATOM 847 C CA . GLY A 1 109 ? 17.677 -12.462 -4.075 1.00 86.00 109 GLY A CA 1
ATOM 848 C C . GLY A 1 109 ? 17.306 -10.976 -4.054 1.00 86.00 109 GLY A C 1
ATOM 849 O O . GLY A 1 109 ? 16.118 -10.676 -4.005 1.00 86.00 109 GLY A O 1
ATOM 850 N N . ASP A 1 110 ? 18.297 -10.083 -4.111 1.00 88.69 110 ASP A N 1
ATOM 851 C CA . ASP A 1 110 ? 18.104 -8.631 -4.164 1.00 88.69 110 ASP A CA 1
ATOM 852 C C . ASP A 1 110 ? 18.142 -8.104 -5.617 1.00 88.69 110 ASP A C 1
ATOM 854 O O . ASP A 1 110 ? 18.035 -6.903 -5.844 1.00 88.69 110 ASP A O 1
ATOM 858 N N . CYS A 1 111 ? 18.312 -8.982 -6.619 1.00 89.50 111 CYS A N 1
ATOM 859 C CA . CYS A 1 111 ? 18.214 -8.604 -8.030 1.00 89.50 111 CYS A CA 1
ATOM 860 C C . CYS A 1 111 ? 16.768 -8.246 -8.405 1.00 89.50 111 CYS A C 1
ATOM 862 O O . CYS A 1 111 ? 15.825 -8.892 -7.945 1.00 89.50 111 CYS A O 1
ATOM 864 N N . GLY A 1 112 ? 16.622 -7.281 -9.312 1.00 90.62 112 GLY A N 1
ATOM 865 C CA . GLY A 1 112 ? 15.335 -6.767 -9.771 1.00 90.62 112 GLY A CA 1
ATOM 866 C C . GLY A 1 112 ? 15.089 -5.341 -9.285 1.00 90.62 112 GLY A C 1
ATOM 867 O O . GLY A 1 112 ? 15.988 -4.662 -8.784 1.00 90.62 112 GLY A O 1
ATOM 868 N N . GLN A 1 113 ? 13.854 -4.886 -9.451 1.00 93.44 113 GLN A N 1
ATOM 869 C CA . GLN A 1 113 ? 13.405 -3.580 -9.003 1.00 93.44 113 GLN A CA 1
ATOM 870 C C . GLN A 1 113 ? 13.265 -3.565 -7.471 1.00 93.44 113 GLN A C 1
ATOM 872 O O . GLN A 1 113 ? 12.568 -4.432 -6.933 1.00 93.44 113 GLN A O 1
ATOM 877 N N . PRO A 1 114 ? 13.843 -2.572 -6.768 1.00 92.62 114 PRO A N 1
ATOM 878 C CA . PRO A 1 114 ? 13.528 -2.318 -5.364 1.00 92.62 114 PRO A CA 1
ATOM 879 C C . PRO A 1 114 ? 12.021 -2.164 -5.150 1.00 92.62 114 PRO A C 1
ATOM 881 O O . PRO A 1 114 ? 11.345 -1.466 -5.905 1.00 92.62 114 PRO A O 1
ATOM 884 N N . GLY A 1 115 ? 11.496 -2.849 -4.143 1.00 93.50 115 GLY A N 1
ATOM 885 C CA . GLY A 1 115 ? 10.064 -2.996 -3.914 1.00 93.50 115 GLY A CA 1
ATOM 886 C C . GLY A 1 115 ? 9.425 -4.193 -4.613 1.00 93.50 115 GLY A C 1
ATOM 887 O O . GLY A 1 115 ? 8.245 -4.447 -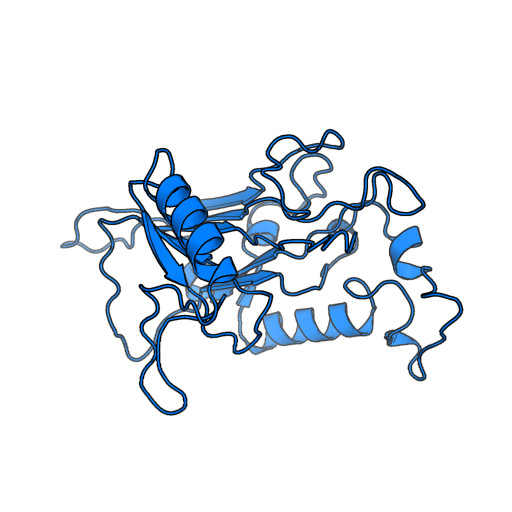4.406 1.00 93.50 115 GLY A O 1
ATOM 888 N N . PHE A 1 116 ? 10.167 -4.979 -5.394 1.00 97.19 116 PHE A N 1
ATOM 889 C CA . PHE A 1 116 ? 9.690 -6.261 -5.931 1.00 97.19 116 PHE A CA 1
ATOM 890 C C . PHE A 1 116 ? 10.778 -7.343 -5.979 1.00 97.19 116 PHE A C 1
ATOM 892 O O . PHE A 1 116 ? 10.642 -8.354 -6.674 1.00 97.19 116 PHE A O 1
ATOM 899 N N . THR A 1 117 ? 11.868 -7.170 -5.228 1.00 95.31 117 THR A N 1
ATOM 900 C CA . THR A 1 117 ? 12.905 -8.204 -5.151 1.00 95.31 117 THR A CA 1
ATOM 901 C C . THR A 1 117 ? 12.387 -9.432 -4.399 1.00 95.31 117 THR A C 1
ATOM 903 O O . THR A 1 117 ? 11.535 -9.349 -3.507 1.00 95.31 117 THR A O 1
ATOM 906 N N . LEU A 1 118 ? 12.938 -10.607 -4.714 1.00 95.12 118 LEU A N 1
ATOM 907 C CA . LEU A 1 118 ? 12.559 -11.851 -4.038 1.00 95.12 118 LEU A CA 1
ATOM 908 C C . LEU A 1 118 ? 12.806 -11.777 -2.523 1.00 95.12 118 LEU A C 1
ATOM 910 O O . LEU A 1 118 ? 12.046 -12.343 -1.736 1.00 95.12 118 LEU A O 1
ATOM 914 N N . ALA A 1 119 ? 13.881 -11.110 -2.105 1.00 92.00 119 ALA A N 1
ATOM 915 C CA . ALA A 1 119 ? 14.242 -10.998 -0.702 1.00 92.00 119 ALA A CA 1
ATOM 916 C C . ALA A 1 119 ? 13.289 -10.076 0.078 1.00 92.00 119 ALA A C 1
ATOM 918 O O . ALA A 1 119 ? 12.911 -10.425 1.195 1.00 92.00 119 ALA A O 1
ATOM 919 N N . GLU A 1 120 ? 12.869 -8.942 -0.494 1.00 95.25 120 GLU A N 1
ATOM 920 C CA . GLU A 1 120 ? 11.856 -8.059 0.110 1.00 95.25 120 GLU A CA 1
ATOM 921 C C . GLU A 1 120 ? 10.523 -8.786 0.273 1.00 95.25 120 GLU A C 1
ATOM 923 O O . GLU A 1 120 ? 9.986 -8.825 1.381 1.00 95.25 120 GLU A O 1
ATOM 928 N N . ARG A 1 121 ? 10.051 -9.451 -0.791 1.00 97.12 121 ARG A N 1
ATOM 929 C CA . ARG A 1 121 ? 8.807 -10.235 -0.784 1.00 97.12 121 ARG A CA 1
ATOM 930 C C . ARG A 1 121 ? 8.810 -11.300 0.312 1.00 97.12 121 ARG A C 1
ATOM 932 O O . ARG A 1 121 ? 7.880 -11.372 1.109 1.00 97.12 121 ARG A O 1
ATOM 939 N N . LYS A 1 122 ? 9.896 -12.076 0.418 1.00 94.88 122 LYS A N 1
ATOM 940 C CA . LYS A 1 122 ? 10.051 -13.104 1.463 1.00 94.88 122 LYS A CA 1
ATOM 941 C C . LYS A 1 122 ? 10.070 -12.523 2.874 1.00 94.88 122 LYS A C 1
ATOM 943 O O . LYS A 1 122 ? 9.438 -13.090 3.760 1.00 94.88 122 LYS A O 1
ATOM 948 N N . ARG A 1 123 ? 10.795 -11.420 3.096 1.00 91.75 123 ARG A N 1
ATOM 949 C CA . ARG A 1 123 ? 10.840 -10.756 4.410 1.00 91.75 123 ARG A CA 1
ATOM 950 C C . ARG A 1 123 ? 9.469 -10.224 4.808 1.00 91.75 123 ARG A C 1
ATOM 952 O O . ARG A 1 123 ? 9.077 -10.391 5.957 1.00 91.75 123 ARG A O 1
ATOM 959 N N . PHE A 1 124 ? 8.742 -9.629 3.866 1.00 93.62 124 PHE A N 1
ATOM 960 C CA . PHE A 1 124 ? 7.399 -9.128 4.122 1.00 93.62 124 PHE A CA 1
ATOM 961 C C . PHE A 1 124 ? 6.429 -10.266 4.466 1.00 93.62 124 PHE A C 1
ATOM 963 O O . PHE A 1 124 ? 5.768 -10.203 5.498 1.00 93.62 124 PHE A O 1
ATOM 970 N N . GLY A 1 125 ? 6.432 -11.359 3.695 1.00 92.56 125 GLY A N 1
ATOM 971 C CA . GLY A 1 125 ? 5.626 -12.543 4.003 1.00 92.56 125 GLY A CA 1
ATOM 972 C C . GLY A 1 125 ? 5.962 -13.182 5.357 1.00 92.56 125 GLY A C 1
ATOM 973 O O . GLY A 1 125 ? 5.057 -13.582 6.090 1.00 92.56 125 GLY A O 1
ATOM 974 N N . ALA A 1 126 ? 7.247 -13.235 5.730 1.00 84.56 126 ALA A N 1
ATOM 975 C CA . ALA A 1 126 ? 7.673 -13.709 7.049 1.00 84.56 126 ALA A CA 1
ATOM 976 C C . ALA A 1 126 ? 7.140 -12.814 8.177 1.00 84.56 126 ALA A C 1
ATOM 978 O O . ALA A 1 126 ? 6.573 -13.330 9.136 1.00 84.56 126 ALA A O 1
ATOM 979 N N . LEU A 1 127 ? 7.234 -11.489 8.021 1.00 85.44 127 LEU A N 1
ATOM 980 C CA . LEU A 1 127 ? 6.710 -10.523 8.988 1.00 85.44 127 LEU A CA 1
ATOM 981 C C . LEU A 1 127 ? 5.200 -10.697 9.181 1.00 85.44 127 LEU A C 1
ATOM 983 O O . LEU A 1 127 ? 4.740 -10.787 10.319 1.00 85.44 127 LEU A O 1
ATOM 987 N N . LEU A 1 128 ? 4.433 -10.796 8.088 1.00 90.19 128 LEU A N 1
ATOM 988 C CA . LEU A 1 128 ? 2.986 -11.013 8.164 1.00 90.19 128 LEU A CA 1
ATOM 989 C C . LEU A 1 128 ? 2.650 -12.298 8.930 1.00 90.19 128 LEU A C 1
ATOM 991 O O . LEU A 1 128 ? 1.808 -12.289 9.825 1.00 90.19 128 LEU A O 1
ATOM 995 N N . LYS A 1 129 ? 3.355 -13.392 8.623 1.00 87.88 129 LYS A N 1
ATOM 996 C CA . LYS A 1 129 ? 3.153 -14.688 9.275 1.00 87.88 129 LYS A CA 1
ATOM 997 C C . LYS A 1 129 ? 3.511 -14.659 10.764 1.00 87.88 129 LYS A C 1
ATOM 999 O O . LYS A 1 129 ? 2.712 -15.096 11.586 1.00 87.88 129 LYS A O 1
ATOM 1004 N N . GLU A 1 130 ? 4.703 -14.177 11.111 1.00 81.56 130 GLU A N 1
ATOM 1005 C CA . GLU A 1 130 ? 5.210 -14.154 12.491 1.00 81.56 130 GLU A CA 1
ATOM 1006 C C . GLU A 1 130 ? 4.397 -13.211 13.381 1.00 81.56 130 GLU A C 1
ATOM 1008 O O . GLU A 1 130 ? 4.097 -13.542 14.526 1.00 81.56 130 GLU A O 1
ATOM 1013 N N . GLY A 1 131 ? 3.988 -12.061 12.840 1.00 79.50 131 GLY A N 1
ATOM 1014 C CA . GLY A 1 131 ? 3.177 -11.080 13.553 1.00 79.50 131 GLY A CA 1
ATOM 1015 C C . GLY A 1 131 ? 1.686 -11.415 13.622 1.00 79.50 131 GLY A C 1
ATOM 1016 O O . GLY A 1 131 ? 0.941 -10.633 14.211 1.00 79.50 131 GLY A O 1
ATOM 1017 N N . ARG A 1 132 ? 1.235 -12.524 13.009 1.00 89.00 132 ARG A N 1
ATOM 1018 C CA . ARG A 1 132 ? -0.193 -12.844 12.820 1.00 89.00 132 ARG A CA 1
ATOM 1019 C C . ARG A 1 132 ? -0.967 -11.650 12.261 1.00 89.00 132 ARG A C 1
ATOM 1021 O O . ARG A 1 132 ? -1.967 -11.184 12.818 1.00 89.00 132 ARG A O 1
ATOM 1028 N N . LEU A 1 133 ? -0.431 -11.119 11.170 1.00 90.12 133 LEU A N 1
ATOM 1029 C CA . LEU A 1 133 ? -0.952 -9.959 10.476 1.00 90.12 133 LEU A CA 1
ATOM 1030 C C . LEU A 1 133 ? -1.500 -10.364 9.113 1.00 90.12 133 LEU A C 1
ATOM 1032 O O . LEU A 1 133 ? -1.005 -11.280 8.458 1.00 90.12 133 LEU A O 1
ATOM 1036 N N . LEU A 1 134 ? -2.497 -9.619 8.663 1.00 95.06 134 LEU A N 1
ATOM 1037 C CA . LEU A 1 134 ? -3.148 -9.820 7.383 1.00 95.06 134 LEU A CA 1
ATOM 1038 C C . LEU A 1 134 ? -3.089 -8.534 6.552 1.00 95.06 134 LEU A C 1
ATOM 1040 O O . LEU A 1 134 ? -3.239 -7.427 7.064 1.00 95.06 134 LEU A O 1
ATOM 1044 N N . ASP A 1 135 ? -2.888 -8.685 5.249 1.00 97.25 135 ASP A N 1
ATOM 1045 C CA . ASP A 1 135 ? -3.049 -7.599 4.285 1.00 97.25 135 ASP A CA 1
ATOM 1046 C C . ASP A 1 135 ? -4.545 -7.384 4.023 1.00 97.25 135 ASP A C 1
ATOM 1048 O O . ASP A 1 135 ? -5.194 -8.233 3.407 1.00 97.25 135 ASP A O 1
ATOM 1052 N N . ALA A 1 136 ? -5.107 -6.268 4.495 1.00 96.81 136 ALA A N 1
ATOM 1053 C CA . ALA A 1 136 ? -6.538 -6.001 4.396 1.00 96.81 136 ALA A CA 1
ATOM 1054 C C . ALA A 1 136 ? -7.039 -5.902 2.947 1.00 96.81 136 ALA A C 1
ATOM 1056 O O . ALA A 1 136 ? -8.147 -6.351 2.654 1.00 96.81 136 ALA A O 1
ATOM 1057 N N . TYR A 1 137 ? -6.231 -5.360 2.027 1.00 97.19 137 TYR A N 1
ATOM 1058 C CA . TYR A 1 137 ? -6.634 -5.248 0.624 1.00 97.19 137 TYR A CA 1
ATOM 1059 C C . TYR A 1 137 ? -6.748 -6.634 -0.009 1.00 97.19 137 TYR A C 1
ATOM 1061 O O . TYR A 1 137 ? -7.773 -6.958 -0.604 1.00 97.19 137 TYR A O 1
ATOM 1069 N N . ARG A 1 138 ? -5.737 -7.492 0.182 1.00 97.44 138 ARG A N 1
ATOM 1070 C CA . ARG A 1 138 ? -5.755 -8.873 -0.334 1.00 97.44 138 ARG A CA 1
ATOM 1071 C C . ARG A 1 138 ? -6.672 -9.795 0.446 1.00 97.44 138 ARG A C 1
ATOM 1073 O O . ARG A 1 138 ? -7.066 -10.849 -0.057 1.00 97.44 138 ARG A O 1
ATOM 1080 N N . PHE A 1 139 ? -7.043 -9.430 1.668 1.00 97.12 139 PHE A N 1
ATOM 1081 C CA . PHE A 1 139 ? -8.090 -10.130 2.387 1.00 97.12 139 PHE A CA 1
ATOM 1082 C C . PHE A 1 139 ? -9.430 -10.027 1.645 1.00 97.12 139 PHE A C 1
ATOM 1084 O O . PHE A 1 139 ? -10.071 -11.062 1.462 1.00 97.12 139 PHE A O 1
ATOM 1091 N N . LEU A 1 140 ? -9.772 -8.834 1.149 1.00 97.06 140 LEU A N 1
ATOM 1092 C CA . LEU A 1 140 ? -11.011 -8.553 0.417 1.00 97.06 140 LEU A CA 1
ATOM 1093 C C . LEU A 1 140 ? -10.918 -8.861 -1.091 1.00 97.06 140 LEU A C 1
ATOM 1095 O O . LEU A 1 140 ? -11.867 -9.379 -1.667 1.00 97.06 140 LEU A O 1
ATOM 1099 N N . ASN A 1 141 ? -9.768 -8.599 -1.720 1.00 96.50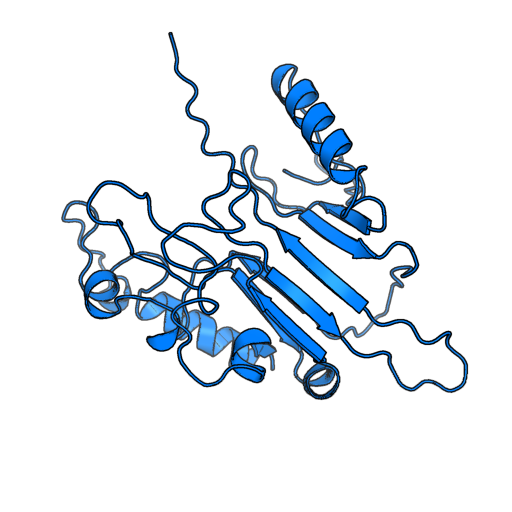 141 ASN A N 1
ATOM 1100 C CA . ASN A 1 141 ? -9.577 -8.668 -3.172 1.00 96.50 141 ASN A CA 1
ATOM 1101 C C . ASN A 1 141 ? -8.547 -9.747 -3.539 1.00 96.50 141 ASN A C 1
ATOM 1103 O O . ASN A 1 141 ? -7.335 -9.511 -3.511 1.00 96.50 141 ASN A O 1
ATOM 1107 N N . LYS A 1 142 ? -9.020 -10.954 -3.870 1.00 95.94 142 LYS A N 1
ATOM 1108 C CA . LYS A 1 142 ? -8.152 -12.113 -4.168 1.00 95.94 142 LYS A CA 1
ATOM 1109 C C . LYS A 1 142 ? -7.536 -12.078 -5.560 1.00 95.94 142 LYS A C 1
ATOM 1111 O O . LYS A 1 142 ? -6.463 -12.637 -5.760 1.00 95.94 142 LYS A O 1
ATOM 1116 N N . GLU A 1 143 ? -8.205 -11.419 -6.494 1.00 96.25 143 GLU A N 1
ATOM 1117 C CA . GLU A 1 143 ? -7.796 -11.367 -7.890 1.00 96.25 143 GLU A CA 1
ATOM 1118 C C . GLU A 1 143 ? -7.015 -10.089 -8.205 1.00 96.25 143 GLU A C 1
ATOM 1120 O O . GLU A 1 143 ? -6.988 -9.117 -7.440 1.00 96.25 143 GLU A O 1
ATOM 1125 N N . LYS A 1 144 ? -6.320 -10.110 -9.341 1.00 94.38 144 LYS A N 1
ATOM 1126 C CA . LYS A 1 144 ? -5.599 -8.946 -9.843 1.00 94.38 144 LYS A CA 1
ATOM 1127 C C . LYS A 1 144 ? -6.592 -7.982 -10.483 1.00 94.38 144 LYS A C 1
ATOM 1129 O O . LYS A 1 144 ? -7.231 -8.331 -11.467 1.00 94.38 144 LYS A O 1
ATOM 1134 N N . ASP A 1 145 ? -6.652 -6.765 -9.961 1.00 93.94 145 ASP A N 1
ATOM 1135 C CA . ASP A 1 145 ? -7.446 -5.678 -10.525 1.00 93.94 145 ASP A CA 1
ATOM 1136 C C . ASP A 1 145 ? -6.507 -4.673 -11.205 1.00 93.94 145 ASP A C 1
ATOM 1138 O O . ASP A 1 145 ? -5.629 -4.088 -10.567 1.00 93.94 145 ASP A O 1
ATOM 1142 N N . MET A 1 146 ? -6.652 -4.507 -12.521 1.00 92.50 146 MET A N 1
ATOM 1143 C CA . MET A 1 146 ? -5.791 -3.609 -13.293 1.00 92.50 146 MET A CA 1
ATOM 1144 C C . MET A 1 146 ? -6.179 -2.136 -13.176 1.00 92.50 146 MET A C 1
ATOM 1146 O O . MET A 1 146 ? -5.360 -1.286 -13.535 1.00 92.50 146 MET A O 1
ATOM 1150 N N . ASP A 1 147 ? -7.362 -1.829 -12.654 1.00 89.50 147 ASP A N 1
ATOM 1151 C CA . ASP A 1 147 ? -7.860 -0.468 -12.500 1.00 89.50 147 ASP A CA 1
ATOM 1152 C C . ASP A 1 147 ? -7.704 0.019 -11.060 1.00 89.50 147 ASP A C 1
ATOM 1154 O O . ASP A 1 147 ? -7.233 1.138 -10.866 1.00 89.50 147 ASP A O 1
ATOM 1158 N N . TYR A 1 148 ? -7.999 -0.831 -10.070 1.00 89.19 148 TYR A N 1
ATOM 1159 C CA . TYR A 1 148 ? -8.040 -0.475 -8.642 1.00 89.19 148 TYR A CA 1
ATOM 1160 C C . TYR A 1 148 ? -7.076 -1.291 -7.761 1.00 89.19 148 TYR A C 1
ATOM 1162 O O . TYR A 1 148 ? -7.205 -1.308 -6.535 1.00 89.19 148 TYR A O 1
ATOM 1170 N N . GLY A 1 149 ? -6.108 -1.989 -8.362 1.00 93.06 149 GLY A N 1
ATOM 1171 C CA . GLY A 1 149 ? -5.191 -2.892 -7.655 1.00 93.06 149 GLY A CA 1
ATOM 1172 C C . GLY A 1 149 ? -3.828 -2.335 -7.273 1.00 93.06 149 GLY A C 1
ATOM 1173 O O . GLY A 1 149 ? -3.027 -3.077 -6.706 1.00 93.06 149 GLY A O 1
ATOM 1174 N N . PHE A 1 150 ? -3.534 -1.070 -7.567 1.00 94.06 150 PHE A N 1
ATOM 1175 C CA . PHE A 1 150 ? -2.205 -0.488 -7.369 1.00 94.06 150 PHE A CA 1
ATOM 1176 C C . PHE A 1 150 ? -2.276 0.799 -6.558 1.00 94.06 150 PHE A C 1
ATOM 1178 O O . PHE A 1 150 ? -3.275 1.510 -6.611 1.00 94.06 150 PHE A O 1
ATOM 1185 N N . SER A 1 151 ? -1.200 1.099 -5.831 1.00 92.12 151 SER A N 1
ATOM 1186 C CA . SER A 1 151 ? -1.093 2.288 -4.982 1.00 92.12 151 SER A CA 1
ATOM 1187 C C . SER A 1 151 ? -0.012 3.260 -5.446 1.00 92.12 151 SER A C 1
ATOM 1189 O O . SER A 1 151 ? 0.016 4.381 -4.971 1.00 92.12 151 SER A O 1
ATOM 1191 N N . TRP A 1 152 ? 0.842 2.861 -6.387 1.00 93.00 152 TRP A N 1
ATOM 1192 C CA . TRP A 1 152 ? 1.879 3.694 -6.983 1.00 93.00 152 TRP A CA 1
ATOM 1193 C C . TRP A 1 152 ? 1.875 3.551 -8.505 1.00 93.00 152 TRP A C 1
ATOM 1195 O O . TRP A 1 152 ? 1.651 2.455 -9.040 1.00 93.00 152 TRP A O 1
ATOM 1205 N N . SER A 1 153 ? 2.173 4.649 -9.201 1.00 90.38 153 SER A N 1
ATOM 1206 C CA . SER A 1 153 ? 2.371 4.654 -10.647 1.00 90.38 153 SER A CA 1
ATOM 1207 C C . SER A 1 153 ? 3.682 5.314 -11.048 1.00 90.38 153 SER A C 1
ATOM 1209 O O . SER A 1 153 ? 4.034 6.398 -10.590 1.00 90.38 153 SER A O 1
ATOM 1211 N N . GLY A 1 154 ? 4.365 4.678 -11.995 1.00 88.31 154 GLY A N 1
ATOM 1212 C CA . GLY A 1 154 ? 5.548 5.213 -12.638 1.00 88.31 154 GLY A CA 1
ATOM 1213 C C . GLY A 1 154 ? 5.271 6.487 -13.424 1.00 88.31 154 GLY A C 1
ATOM 1214 O O . GLY A 1 154 ? 4.135 6.791 -13.799 1.00 88.31 154 GLY A O 1
ATOM 1215 N N . ASN A 1 155 ? 6.348 7.226 -13.700 1.00 83.06 155 ASN A N 1
ATOM 1216 C CA . ASN A 1 155 ? 6.278 8.441 -14.504 1.00 83.06 155 ASN A CA 1
ATOM 1217 C C . ASN A 1 155 ? 5.619 8.153 -15.868 1.00 83.06 155 ASN A C 1
ATOM 1219 O O . ASN A 1 155 ? 5.952 7.149 -16.502 1.00 83.06 155 ASN A O 1
ATOM 1223 N N . PRO A 1 156 ? 4.769 9.062 -16.383 1.00 82.44 156 PRO A N 1
ATOM 1224 C CA . PRO A 1 156 ? 4.084 8.878 -17.667 1.00 82.44 156 PRO A CA 1
ATOM 1225 C C . PRO A 1 156 ? 5.039 8.896 -18.875 1.00 82.44 156 PRO A C 1
ATOM 1227 O O . PRO A 1 156 ? 4.624 8.683 -20.014 1.00 82.44 156 PRO A O 1
ATOM 1230 N N . ILE A 1 157 ? 6.327 9.163 -18.647 1.00 82.25 157 ILE A N 1
ATOM 1231 C CA . ILE A 1 157 ? 7.379 9.2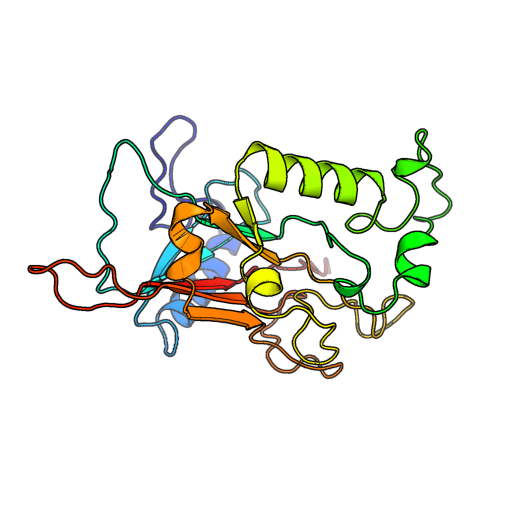24 -19.658 1.00 82.25 157 ILE A CA 1
ATOM 1232 C C . ILE A 1 157 ? 8.520 8.285 -19.246 1.00 82.25 157 ILE A C 1
ATOM 1234 O O . ILE A 1 157 ? 8.901 8.220 -18.077 1.00 82.25 157 ILE A O 1
ATOM 1238 N N . GLY A 1 158 ? 9.107 7.596 -20.228 1.00 86.94 158 GLY A N 1
ATOM 1239 C CA . GLY A 1 158 ? 10.254 6.706 -20.042 1.00 86.94 158 GLY A CA 1
ATOM 1240 C C . GLY A 1 158 ? 9.863 5.252 -19.769 1.00 86.94 158 GLY A C 1
ATOM 1241 O O . GLY A 1 158 ? 8.732 4.836 -20.000 1.00 86.94 158 GLY A O 1
ATOM 1242 N N . ASN A 1 159 ? 10.819 4.465 -19.273 1.00 86.75 159 ASN A N 1
ATOM 1243 C CA . ASN A 1 159 ? 10.679 3.005 -19.153 1.00 86.75 159 ASN A CA 1
ATOM 1244 C C . ASN A 1 159 ? 9.658 2.553 -18.092 1.00 86.75 159 ASN A C 1
ATOM 1246 O O . ASN A 1 159 ? 9.221 1.406 -18.118 1.00 86.75 159 ASN A O 1
ATOM 1250 N N . TYR A 1 160 ? 9.276 3.446 -17.174 1.00 88.31 160 TYR A N 1
ATOM 1251 C CA . TYR A 1 160 ? 8.256 3.195 -16.150 1.00 88.31 160 TYR A CA 1
ATOM 1252 C C . TYR A 1 160 ? 6.848 3.599 -16.586 1.00 88.31 160 TYR A C 1
ATOM 1254 O O . TYR A 1 160 ? 5.908 3.454 -15.804 1.00 88.31 160 TYR A O 1
ATOM 1262 N N . ARG A 1 161 ? 6.684 4.072 -17.827 1.00 88.88 161 ARG A N 1
ATOM 1263 C CA . ARG A 1 161 ? 5.370 4.385 -18.374 1.00 88.88 161 ARG A CA 1
ATOM 1264 C C . ARG A 1 161 ? 4.460 3.157 -18.266 1.00 88.88 161 ARG A C 1
ATOM 1266 O O . ARG A 1 161 ? 4.839 2.037 -18.633 1.00 88.88 161 ARG A O 1
ATOM 1273 N N . ASP A 1 162 ? 3.274 3.388 -17.710 1.00 89.31 162 ASP A N 1
ATOM 1274 C CA . ASP A 1 162 ? 2.209 2.399 -17.504 1.00 89.31 162 ASP A CA 1
ATOM 1275 C C . ASP A 1 162 ? 2.552 1.296 -16.480 1.00 89.31 162 ASP A C 1
ATOM 1277 O O . ASP A 1 162 ? 1.806 0.325 -16.302 1.00 89.31 162 ASP A O 1
ATOM 1281 N N . LYS A 1 163 ? 3.694 1.424 -15.791 1.00 93.25 163 LYS A N 1
ATOM 1282 C CA . LYS A 1 163 ? 4.152 0.489 -14.762 1.00 93.25 163 LYS A CA 1
ATOM 1283 C C . LYS A 1 163 ? 3.655 0.954 -13.401 1.00 93.25 163 LYS A C 1
ATOM 1285 O O . LYS A 1 163 ? 3.928 2.063 -12.964 1.00 93.25 163 LYS A O 1
ATOM 1290 N N . ARG A 1 164 ? 2.924 0.072 -12.735 1.00 94.06 164 ARG A N 1
ATOM 1291 C CA . ARG A 1 164 ? 2.267 0.295 -11.444 1.00 94.06 164 ARG A CA 1
ATOM 1292 C C . ARG A 1 164 ? 2.615 -0.809 -10.452 1.00 94.06 164 ARG A C 1
ATOM 1294 O O . ARG A 1 164 ? 2.819 -1.958 -10.874 1.00 94.06 164 ARG A O 1
ATOM 1301 N N . MET A 1 165 ? 2.670 -0.439 -9.175 1.00 95.69 165 MET A N 1
ATOM 1302 C CA . MET A 1 165 ? 2.976 -1.307 -8.033 1.00 95.69 165 MET A CA 1
ATOM 1303 C C . MET A 1 165 ? 1.974 -1.041 -6.904 1.00 95.69 165 MET A C 1
ATOM 1305 O O . MET A 1 165 ? 1.473 0.074 -6.753 1.00 95.69 165 MET A O 1
ATOM 1309 N N . ARG A 1 166 ? 1.674 -2.058 -6.098 1.00 96.88 166 ARG A N 1
ATOM 1310 C CA . ARG A 1 166 ? 0.950 -1.910 -4.833 1.00 96.88 166 ARG A CA 1
ATOM 1311 C C . ARG A 1 166 ? 1.955 -2.007 -3.696 1.00 96.88 166 ARG A C 1
ATOM 1313 O O . ARG A 1 166 ? 2.475 -3.089 -3.429 1.00 96.88 166 ARG A O 1
ATOM 1320 N N . ILE A 1 167 ? 2.263 -0.867 -3.094 1.00 95.69 167 ILE A N 1
ATOM 1321 C CA . ILE A 1 167 ? 3.283 -0.726 -2.044 1.00 95.69 167 ILE A CA 1
ATOM 1322 C C . ILE A 1 167 ? 2.755 -0.026 -0.786 1.00 95.69 167 ILE A C 1
ATOM 1324 O O . ILE A 1 167 ? 3.427 -0.035 0.242 1.00 95.69 167 ILE A O 1
ATOM 1328 N N . ASP A 1 168 ? 1.533 0.501 -0.836 1.00 94.38 168 ASP A N 1
ATOM 1329 C CA . ASP A 1 168 ? 0.813 1.066 0.299 1.00 94.38 168 ASP A CA 1
ATOM 1330 C C . ASP A 1 168 ? -0.173 0.039 0.858 1.00 94.38 168 ASP A C 1
ATOM 1332 O O . ASP A 1 168 ? -0.950 -0.573 0.116 1.00 94.38 168 ASP A O 1
ATOM 1336 N N . TYR A 1 169 ? -0.149 -0.146 2.176 1.00 93.69 169 TYR A N 1
ATOM 1337 C CA . TYR A 1 169 ? -0.885 -1.216 2.842 1.00 93.69 169 TYR A CA 1
ATOM 1338 C C . TYR A 1 169 ? -1.720 -0.713 4.007 1.00 93.69 169 TYR A C 1
ATOM 1340 O O . TYR A 1 169 ? -1.353 0.235 4.688 1.00 93.69 169 TYR A O 1
ATOM 1348 N N . PHE A 1 170 ? -2.774 -1.469 4.306 1.00 94.69 170 PHE A N 1
ATOM 1349 C CA . PHE A 1 170 ? -3.298 -1.620 5.658 1.00 94.69 170 PHE A CA 1
ATOM 1350 C C . PHE A 1 170 ? -3.043 -3.062 6.096 1.00 94.69 170 PHE A C 1
ATOM 1352 O O . PHE A 1 170 ? -3.758 -3.982 5.702 1.00 94.69 170 PHE A O 1
ATOM 1359 N N . VAL A 1 171 ? -1.991 -3.260 6.884 1.00 94.12 171 VAL A N 1
ATOM 1360 C CA . VAL A 1 171 ? -1.672 -4.531 7.531 1.00 94.12 171 VAL A CA 1
ATOM 1361 C C . VAL A 1 171 ? -2.339 -4.537 8.901 1.00 94.12 171 VAL A C 1
ATOM 1363 O O . VAL A 1 171 ? -2.083 -3.655 9.715 1.00 94.12 171 VAL A O 1
ATOM 1366 N N . VAL A 1 172 ? -3.205 -5.506 9.174 1.00 92.56 172 VAL A N 1
ATOM 1367 C CA . VAL A 1 172 ? -3.993 -5.531 10.413 1.00 92.56 172 VAL A CA 1
ATOM 1368 C C . VAL A 1 172 ? -3.816 -6.839 11.169 1.00 92.56 172 VAL A C 1
ATOM 1370 O O . VAL A 1 172 ? -3.605 -7.886 10.563 1.00 92.56 172 VAL A O 1
ATOM 1373 N N . SER A 1 173 ? -3.887 -6.794 12.498 1.00 90.75 173 SER A N 1
ATOM 1374 C CA . SER A 1 173 ? -3.902 -8.008 13.320 1.00 90.75 173 SER A CA 1
ATOM 1375 C C . SER A 1 173 ? -5.055 -8.928 12.919 1.00 90.75 173 SER A C 1
ATOM 1377 O O . SER A 1 173 ? -6.169 -8.457 12.682 1.00 90.75 173 SER A O 1
ATOM 1379 N N . GLU A 1 174 ? -4.811 -10.241 12.908 1.00 90.88 174 GLU A N 1
ATOM 1380 C CA . GLU A 1 174 ? -5.827 -11.267 12.611 1.00 90.88 174 GLU A CA 1
ATOM 1381 C C . GLU A 1 174 ? -7.110 -11.121 13.437 1.00 90.88 174 GLU A C 1
ATOM 1383 O O . GLU A 1 174 ? -8.197 -11.379 12.931 1.00 90.88 174 GLU A O 1
ATOM 1388 N N . GLU A 1 175 ? -7.008 -10.644 14.676 1.00 90.31 175 GLU A N 1
ATOM 1389 C CA . GLU A 1 175 ? -8.148 -10.394 15.569 1.00 90.31 175 GLU A CA 1
ATOM 1390 C C . GLU A 1 175 ? -9.159 -9.374 15.016 1.00 90.31 175 GLU A C 1
ATOM 1392 O O . GLU A 1 175 ? -10.315 -9.352 15.432 1.00 90.31 175 GLU A O 1
ATOM 1397 N N . LEU A 1 176 ? -8.743 -8.516 14.077 1.00 90.25 176 LEU A N 1
ATOM 1398 C CA . LEU A 1 176 ? -9.609 -7.528 13.429 1.00 90.25 176 LEU A CA 1
ATOM 1399 C C . LEU A 1 176 ? -10.204 -8.016 12.107 1.00 90.25 176 LEU A C 1
ATOM 1401 O O . LEU A 1 176 ? -10.984 -7.280 11.505 1.00 90.25 176 LEU A O 1
ATOM 1405 N N . LYS A 1 177 ? -9.865 -9.226 11.650 1.00 93.06 177 LYS A N 1
ATOM 1406 C CA . LYS A 1 177 ? -10.239 -9.751 10.329 1.00 93.06 177 LYS A CA 1
ATOM 1407 C C . LYS A 1 177 ? -11.737 -9.649 10.045 1.00 93.06 177 LYS A C 1
ATOM 1409 O O . LYS A 1 177 ? -12.123 -9.100 9.018 1.00 93.06 177 LYS A O 1
ATOM 1414 N N . ASP A 1 178 ? -12.568 -10.105 10.979 1.00 93.31 178 ASP A N 1
ATOM 1415 C CA . ASP A 1 178 ? -14.031 -10.135 10.813 1.00 93.31 178 ASP A CA 1
ATOM 1416 C C . ASP A 1 178 ? -14.672 -8.741 10.895 1.00 93.31 178 ASP A C 1
ATOM 1418 O O . ASP A 1 178 ? -15.864 -8.566 10.647 1.00 93.31 178 ASP A O 1
ATOM 1422 N N . ARG A 1 179 ? -13.877 -7.726 11.247 1.00 92.19 179 ARG A N 1
ATOM 1423 C CA . ARG A 1 179 ? -14.301 -6.329 11.303 1.00 92.19 179 ARG A CA 1
ATOM 1424 C C . ARG A 1 179 ? -13.879 -5.528 10.080 1.00 92.19 179 ARG A C 1
ATOM 1426 O O . ARG A 1 179 ? -14.264 -4.368 9.983 1.00 92.19 179 ARG A O 1
ATOM 1433 N N . ILE A 1 180 ? -13.096 -6.095 9.166 1.00 93.62 180 ILE A N 1
ATOM 1434 C CA . ILE A 1 180 ? -12.689 -5.410 7.937 1.00 93.62 180 ILE A CA 1
ATOM 1435 C C . ILE A 1 180 ? -13.921 -5.227 7.054 1.00 93.62 180 ILE A C 1
ATOM 1437 O O . ILE A 1 180 ? -14.436 -6.189 6.494 1.00 93.62 180 ILE A O 1
ATOM 1441 N N . ALA A 1 181 ? -14.384 -3.984 6.944 1.00 92.69 181 ALA A N 1
ATOM 1442 C CA . ALA A 1 181 ? -15.541 -3.631 6.133 1.00 92.69 181 ALA A CA 1
ATOM 1443 C C . ALA A 1 181 ? -15.126 -3.234 4.711 1.00 92.69 181 ALA A C 1
ATOM 1445 O O . ALA A 1 181 ? -15.773 -3.645 3.753 1.00 92.69 181 ALA A O 1
ATOM 1446 N N . ALA A 1 182 ? -14.037 -2.470 4.568 1.00 94.06 182 ALA A N 1
ATOM 1447 C CA . ALA A 1 182 ? -13.526 -2.047 3.266 1.00 94.06 182 ALA A CA 1
ATOM 1448 C C . ALA A 1 182 ? -12.017 -1.765 3.299 1.00 94.06 182 ALA A C 1
ATOM 1450 O O . ALA A 1 182 ? -11.469 -1.351 4.321 1.00 94.06 182 ALA A O 1
ATOM 1451 N N . CYS A 1 183 ? -11.351 -1.955 2.161 1.00 94.00 183 CYS A N 1
ATOM 1452 C CA . CYS A 1 183 ? -9.981 -1.519 1.901 1.00 94.00 183 CYS A CA 1
ATOM 1453 C C . CYS A 1 183 ? -9.855 -1.230 0.401 1.00 94.00 183 CYS A C 1
ATOM 1455 O O . CYS A 1 183 ? -9.888 -2.155 -0.409 1.00 94.00 183 CYS A O 1
ATOM 1457 N N . GLU A 1 184 ? -9.765 0.044 0.030 1.00 92.50 184 GLU A N 1
ATOM 1458 C CA . GLU A 1 184 ? -9.945 0.507 -1.350 1.00 92.50 184 GLU A CA 1
ATOM 1459 C C . GLU A 1 184 ? -8.829 1.463 -1.764 1.00 92.50 184 GLU A C 1
ATOM 1461 O O . GLU A 1 184 ? -8.483 2.392 -1.023 1.00 92.50 184 GLU A O 1
ATOM 1466 N N . MET A 1 185 ? -8.324 1.270 -2.982 1.00 90.56 185 MET A N 1
ATOM 1467 C CA . MET A 1 185 ? -7.511 2.268 -3.670 1.00 90.56 185 MET A CA 1
ATOM 1468 C C . MET A 1 185 ? -8.434 3.385 -4.162 1.00 90.56 185 MET A C 1
ATOM 1470 O O . MET A 1 185 ? -9.460 3.124 -4.787 1.00 90.56 185 MET A O 1
ATOM 1474 N N . ARG A 1 186 ? -8.093 4.639 -3.860 1.00 86.12 186 ARG A N 1
ATOM 1475 C CA . ARG A 1 186 ? -8.904 5.816 -4.224 1.00 86.12 186 ARG A CA 1
ATOM 1476 C C . ARG A 1 186 ? -8.501 6.453 -5.551 1.00 86.12 186 ARG A C 1
ATOM 1478 O O . ARG A 1 186 ? -9.146 7.407 -5.972 1.00 86.12 186 ARG A O 1
ATOM 1485 N N . GLY A 1 187 ? -7.449 5.944 -6.183 1.00 82.44 187 GLY A N 1
ATOM 1486 C CA . GLY A 1 187 ? -7.104 6.266 -7.562 1.00 82.44 187 GLY A CA 1
ATOM 1487 C C . GLY A 1 187 ? -7.426 5.110 -8.497 1.00 82.44 187 GLY A C 1
ATOM 1488 O O . GLY A 1 187 ? -7.676 3.992 -8.038 1.00 82.44 187 GLY A O 1
ATOM 1489 N N . ARG A 1 188 ? -7.434 5.384 -9.803 1.00 82.25 188 ARG A N 1
ATOM 1490 C CA . ARG A 1 188 ? -7.737 4.364 -10.807 1.00 82.25 188 ARG A CA 1
ATOM 1491 C C . ARG A 1 188 ? -7.045 4.567 -12.146 1.00 82.25 188 ARG A C 1
ATOM 1493 O O . ARG A 1 188 ? -6.747 5.689 -12.557 1.00 82.25 188 ARG A O 1
ATOM 1500 N N . GLY A 1 189 ? -6.879 3.442 -12.836 1.00 72.81 189 GLY A N 1
ATOM 1501 C CA . GLY A 1 189 ? -6.533 3.396 -14.251 1.00 72.81 189 GLY A CA 1
ATOM 1502 C C . GLY A 1 189 ? -5.078 3.745 -14.560 1.00 72.81 189 GLY A C 1
ATOM 1503 O O . GLY A 1 189 ? -4.205 3.812 -13.686 1.00 72.81 189 GLY A O 1
ATOM 1504 N N . ILE A 1 190 ? -4.811 3.887 -15.854 1.00 70.88 190 ILE A N 1
ATOM 1505 C CA . ILE A 1 190 ? -3.530 4.337 -16.419 1.00 70.88 190 ILE A CA 1
ATOM 1506 C C . ILE A 1 190 ? -3.505 5.864 -16.561 1.00 70.88 190 ILE A C 1
ATOM 1508 O O . ILE A 1 190 ? -2.444 6.480 -16.609 1.00 70.88 190 ILE A O 1
ATOM 1512 N N . GLU A 1 191 ? -4.691 6.470 -16.578 1.00 70.06 191 GLU A N 1
ATOM 1513 C CA . GLU A 1 191 ? -4.948 7.897 -16.734 1.00 70.06 191 GLU A CA 1
ATOM 1514 C C . GLU A 1 191 ? -4.641 8.706 -15.464 1.00 70.06 191 GLU A C 1
ATOM 1516 O O . GLU A 1 191 ? -4.770 9.929 -15.480 1.00 70.06 191 GLU A O 1
ATOM 1521 N N . LEU A 1 192 ? -4.209 8.044 -14.381 1.00 74.00 192 LEU A N 1
ATOM 1522 C CA . LEU A 1 192 ? -3.903 8.650 -13.080 1.00 74.00 192 LEU A CA 1
ATOM 1523 C C . LEU A 1 192 ? -5.104 9.418 -12.494 1.00 74.00 192 LEU A C 1
ATOM 1525 O O . LEU A 1 192 ? -4.950 10.470 -11.869 1.00 74.00 192 LEU A O 1
ATOM 1529 N N . GLU A 1 193 ? -6.322 8.908 -12.684 1.00 79.19 193 GLU A N 1
ATOM 1530 C CA . GLU A 1 193 ? -7.507 9.515 -12.080 1.00 79.19 193 GLU A CA 1
ATOM 1531 C C . GLU A 1 193 ? -7.424 9.381 -10.546 1.00 79.19 193 GLU A C 1
ATOM 1533 O O . GLU A 1 193 ? -7.134 8.307 -10.017 1.00 79.19 193 GLU A O 1
ATOM 1538 N N . GLY A 1 194 ? -7.642 10.484 -9.820 1.00 69.88 194 GLY A N 1
ATOM 1539 C CA . GLY A 1 194 ? -7.474 10.545 -8.358 1.00 69.88 194 GLY A CA 1
ATOM 1540 C C . GLY A 1 194 ? -6.057 10.908 -7.883 1.00 69.88 194 GLY A C 1
ATOM 1541 O O . GLY A 1 194 ? -5.768 10.849 -6.687 1.00 69.88 194 GLY A O 1
ATOM 1542 N N . PHE A 1 195 ? -5.170 11.305 -8.798 1.00 67.19 195 PHE A N 1
ATOM 1543 C CA . PHE A 1 195 ? -3.814 11.758 -8.496 1.00 67.19 195 PHE A CA 1
ATOM 1544 C C . PHE A 1 195 ? -3.791 13.251 -8.138 1.00 67.19 195 PHE A C 1
ATOM 1546 O O . PHE A 1 195 ? -3.928 14.122 -8.995 1.00 67.19 195 PHE A O 1
ATOM 1553 N N . TYR A 1 196 ? -3.577 13.570 -6.862 1.00 68.25 196 TYR A N 1
ATOM 1554 C CA . TYR A 1 196 ? -3.538 14.954 -6.368 1.00 68.25 196 TYR A CA 1
ATOM 1555 C C . TYR A 1 196 ? -2.103 15.424 -6.071 1.00 68.25 196 TYR A C 1
ATOM 1557 O O . TYR A 1 196 ? -1.821 15.957 -5.000 1.00 68.25 196 TYR A O 1
ATOM 1565 N N . GLY A 1 197 ? -1.181 15.210 -7.017 1.00 67.69 197 GLY A N 1
ATOM 1566 C CA . GLY A 1 197 ? 0.200 15.710 -6.931 1.00 67.69 197 GLY A CA 1
ATOM 1567 C C . GLY A 1 197 ? 1.205 14.806 -6.201 1.00 67.69 197 GLY A C 1
ATOM 1568 O O . GLY A 1 197 ? 2.252 15.298 -5.794 1.00 67.69 197 GLY A O 1
ATOM 1569 N N . SER A 1 198 ? 0.908 13.512 -6.050 1.00 78.94 198 SER A N 1
ATOM 1570 C CA . SER A 1 198 ? 1.800 12.477 -5.497 1.00 78.94 198 SER A CA 1
ATOM 1571 C C . SER A 1 198 ? 1.763 11.254 -6.401 1.00 78.94 198 SER A C 1
ATOM 1573 O O . SER A 1 198 ? 0.670 10.902 -6.828 1.00 78.94 198 SER A O 1
ATOM 1575 N N . ASP A 1 199 ? 2.898 10.586 -6.635 1.00 83.88 199 ASP A N 1
ATOM 1576 C CA . ASP A 1 199 ? 3.001 9.326 -7.397 1.00 83.88 199 ASP A CA 1
ATOM 1577 C C . ASP A 1 199 ? 2.315 8.119 -6.741 1.00 83.88 199 ASP A C 1
ATOM 1579 O O . ASP A 1 199 ? 2.224 7.047 -7.346 1.00 83.88 199 ASP A O 1
ATOM 1583 N N . HIS A 1 200 ? 1.749 8.333 -5.551 1.00 87.81 200 HIS A N 1
ATOM 1584 C CA . HIS A 1 200 ? 0.919 7.386 -4.825 1.00 87.81 200 HIS A CA 1
ATOM 1585 C C . HIS A 1 200 ? -0.575 7.753 -4.827 1.00 87.81 200 HIS A C 1
ATOM 1587 O O . HIS A 1 200 ? -0.968 8.909 -4.629 1.00 87.81 200 HIS A O 1
ATOM 1593 N N . TYR A 1 201 ? -1.417 6.727 -4.934 1.00 85.94 201 TYR A N 1
ATOM 1594 C CA . TYR A 1 201 ? -2.859 6.793 -4.738 1.00 85.94 201 TYR A CA 1
ATOM 1595 C C . TYR A 1 201 ? -3.211 6.711 -3.245 1.00 85.94 201 TYR A C 1
ATOM 1597 O O . TYR A 1 201 ? -2.629 5.900 -2.519 1.00 85.94 201 TYR A O 1
ATOM 1605 N N . PRO A 1 202 ? -4.184 7.504 -2.753 1.00 85.88 202 PRO A N 1
ATOM 1606 C CA . PRO A 1 202 ? -4.694 7.321 -1.402 1.00 85.88 202 PRO A CA 1
ATOM 1607 C C . PRO A 1 202 ? -5.307 5.926 -1.237 1.00 85.88 202 PRO A C 1
ATOM 1609 O O . PRO A 1 202 ? -6.007 5.436 -2.125 1.00 85.88 202 PRO A O 1
ATOM 1612 N N . VAL A 1 203 ? -5.103 5.324 -0.069 1.00 88.94 203 VAL A N 1
ATOM 1613 C CA . VAL A 1 203 ? -5.729 4.053 0.309 1.00 88.94 203 VAL A CA 1
ATOM 1614 C C . VAL A 1 203 ? -6.654 4.324 1.483 1.00 88.94 203 VAL A C 1
ATOM 1616 O O . VAL A 1 203 ? -6.264 4.949 2.473 1.00 88.94 203 VAL A O 1
ATOM 1619 N N . SER A 1 204 ? -7.901 3.882 1.380 1.00 89.25 204 SER A N 1
ATOM 1620 C CA . SER A 1 204 ? -8.861 3.979 2.479 1.00 89.25 204 SER A CA 1
ATOM 1621 C C . SER A 1 204 ? -9.141 2.618 3.076 1.00 89.25 204 SER A C 1
ATOM 1623 O O . SER A 1 204 ? -9.221 1.635 2.346 1.00 89.25 204 SER A O 1
ATOM 1625 N N . PHE A 1 205 ? -9.388 2.598 4.375 1.00 91.94 205 PHE A N 1
ATOM 1626 C CA . PHE A 1 205 ? -9.701 1.407 5.133 1.00 91.94 205 PHE A CA 1
ATOM 1627 C C . PHE A 1 205 ? -10.844 1.692 6.104 1.00 91.94 205 PHE A C 1
ATOM 1629 O O . PHE A 1 205 ? -10.872 2.740 6.754 1.00 91.94 205 PHE A O 1
ATOM 1636 N N . GLU A 1 206 ? -11.784 0.760 6.211 1.00 88.81 206 GLU A N 1
ATOM 1637 C CA . GLU A 1 206 ? -12.911 0.856 7.128 1.00 88.81 206 GLU A CA 1
ATOM 1638 C C . GLU A 1 206 ? -13.023 -0.399 7.989 1.00 88.81 206 GLU A C 1
ATOM 1640 O O . GLU A 1 206 ? -13.030 -1.527 7.491 1.00 88.81 206 GLU A O 1
ATOM 1645 N N . LEU A 1 207 ? -13.155 -0.175 9.296 1.00 86.94 207 LEU A N 1
ATOM 1646 C CA . LEU A 1 207 ? -13.514 -1.191 10.271 1.00 86.94 207 LEU A CA 1
ATOM 1647 C C . LEU A 1 207 ? -14.948 -0.994 10.743 1.00 86.94 207 LEU A C 1
ATOM 1649 O O . LEU A 1 207 ? -15.341 0.101 11.166 1.00 86.94 207 LEU A O 1
ATOM 1653 N N . SER A 1 208 ? -15.696 -2.092 10.766 1.00 87.56 208 SER A N 1
ATOM 1654 C CA . SER A 1 208 ? -17.024 -2.129 11.352 1.00 87.56 208 SER A CA 1
ATOM 1655 C C . SER A 1 208 ? -16.971 -1.842 12.866 1.00 87.56 208 SER A C 1
ATOM 1657 O O . SER A 1 208 ? -15.958 -2.116 13.546 1.00 87.56 208 SER A O 1
ATOM 1659 N N . PRO A 1 209 ? -18.046 -1.253 13.424 1.00 76.19 209 PRO A N 1
ATOM 1660 C CA . PRO A 1 209 ? -18.152 -1.013 14.856 1.00 76.19 209 PRO A CA 1
ATOM 1661 C C . PRO A 1 209 ? -17.999 -2.317 15.639 1.00 76.19 209 PRO A C 1
ATOM 1663 O O . PRO A 1 209 ? -18.438 -3.379 15.204 1.00 76.19 209 PRO A O 1
ATOM 1666 N N . GLN A 1 210 ? -17.406 -2.234 16.826 1.00 66.81 210 GLN A N 1
ATOM 1667 C CA . GLN A 1 210 ? -17.434 -3.361 17.747 1.00 66.81 210 GLN A CA 1
ATOM 1668 C C . GLN A 1 210 ? -18.867 -3.514 18.267 1.00 66.81 210 GLN A C 1
ATOM 1670 O O . GLN A 1 210 ? -19.484 -2.527 18.669 1.00 66.81 210 GLN A O 1
ATOM 1675 N N . ALA A 1 211 ? -19.406 -4.732 18.251 1.00 58.75 211 ALA A N 1
ATOM 1676 C CA . ALA A 1 211 ? -20.681 -5.012 18.895 1.00 58.75 211 ALA A CA 1
ATOM 1677 C C . ALA A 1 211 ? -20.476 -4.939 20.415 1.00 58.75 211 ALA A C 1
ATOM 1679 O O . ALA A 1 211 ? -20.079 -5.916 21.045 1.00 58.75 211 ALA A O 1
ATOM 1680 N N . THR A 1 212 ? -20.687 -3.764 21.003 1.00 55.38 212 THR A N 1
ATOM 1681 C CA . THR A 1 212 ? -20.758 -3.597 22.457 1.00 55.38 212 THR A CA 1
ATOM 1682 C C . THR A 1 212 ? -22.108 -3.000 22.846 1.00 55.38 212 THR A C 1
ATOM 1684 O O . THR A 1 212 ? -22.529 -2.044 22.191 1.00 55.38 212 THR A O 1
ATOM 1687 N N . PRO A 1 213 ? -22.774 -3.518 23.899 1.00 53.22 213 PRO A N 1
ATOM 1688 C CA . PRO A 1 213 ? -24.123 -3.091 24.286 1.00 53.22 213 PRO A CA 1
ATOM 1689 C C . PRO A 1 213 ? -24.268 -1.585 24.573 1.00 53.22 213 PRO A C 1
ATOM 1691 O O . PRO A 1 213 ? -25.341 -1.040 24.354 1.00 53.22 213 PRO A O 1
ATOM 1694 N N . ASP A 1 214 ? -23.188 -0.907 24.989 1.00 49.69 214 ASP A N 1
ATOM 1695 C CA . ASP A 1 214 ? -23.239 0.458 25.548 1.00 49.69 214 ASP A CA 1
ATOM 1696 C C . ASP A 1 214 ? -22.440 1.533 24.776 1.00 49.69 214 ASP A C 1
ATOM 1698 O O . ASP A 1 214 ? -22.212 2.635 25.280 1.00 49.69 214 ASP A O 1
ATOM 1702 N N . SER A 1 215 ? -21.990 1.274 23.544 1.00 47.84 215 SER A N 1
ATOM 1703 C CA . SER A 1 215 ? -21.250 2.277 22.755 1.00 47.84 215 SER A CA 1
ATOM 1704 C C . SER A 1 215 ? -22.063 2.790 21.572 1.00 47.84 215 SER A C 1
ATOM 1706 O O . SER A 1 215 ? -22.563 1.990 20.783 1.00 47.84 215 SER A O 1
ATOM 1708 N N . LYS A 1 216 ? -22.112 4.116 21.376 1.00 46.94 216 LYS A N 1
ATOM 1709 C CA . LYS A 1 216 ? -22.6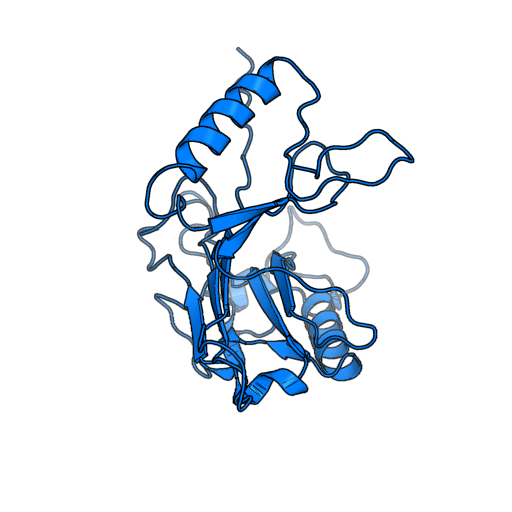24 4.725 20.136 1.00 46.94 216 LYS A CA 1
ATOM 1710 C C . LYS A 1 216 ? -21.972 4.045 18.922 1.00 46.94 216 LYS A C 1
ATOM 1712 O O . LYS A 1 216 ? -20.749 4.068 18.801 1.00 46.94 216 LYS A O 1
ATOM 1717 N N . GLN A 1 217 ? -22.782 3.438 18.051 1.00 48.59 217 GLN A N 1
ATOM 1718 C CA . GLN A 1 217 ? -22.332 2.810 16.806 1.00 48.59 217 GLN A CA 1
ATOM 1719 C C . GLN A 1 217 ? -21.590 3.834 15.943 1.00 48.59 217 GLN A C 1
ATOM 1721 O O . GLN A 1 217 ? -22.178 4.790 15.446 1.00 48.59 217 GLN A O 1
ATOM 1726 N N . GLY A 1 218 ? -20.286 3.638 15.773 1.00 54.62 218 GLY A N 1
ATOM 1727 C CA . GLY A 1 218 ? -19.469 4.410 14.846 1.00 54.62 218 GLY A CA 1
ATOM 1728 C C . GLY A 1 218 ? -18.441 3.494 14.202 1.00 54.62 218 GLY A C 1
ATOM 1729 O O . GLY A 1 218 ? -17.743 2.765 14.909 1.00 54.62 218 GLY A O 1
ATOM 1730 N N . SER A 1 219 ? -18.378 3.490 12.870 1.00 56.28 219 SER A N 1
ATOM 1731 C CA . SER A 1 219 ? -17.306 2.812 12.142 1.00 56.28 219 SER A CA 1
ATOM 1732 C C . SER A 1 219 ? -16.014 3.627 12.235 1.00 56.28 219 SER A C 1
ATOM 1734 O O . SER A 1 219 ? -16.039 4.861 12.347 1.00 56.28 219 SER A O 1
ATOM 1736 N N . LEU A 1 220 ? -14.876 2.929 12.247 1.00 66.69 220 LEU A N 1
ATOM 1737 C CA . LEU A 1 220 ? -13.554 3.548 12.183 1.00 66.69 220 LEU A CA 1
ATOM 1738 C C . LEU A 1 220 ? -13.117 3.565 10.722 1.00 66.69 220 LEU A C 1
ATOM 1740 O O . LEU A 1 220 ? -12.721 2.538 10.180 1.00 66.69 220 LEU A O 1
ATOM 1744 N N . SER A 1 221 ? -13.182 4.744 10.108 1.00 63.22 221 SER A N 1
ATOM 1745 C CA . SER A 1 221 ? -12.646 4.990 8.770 1.00 63.22 221 SER A CA 1
ATOM 1746 C C . SER A 1 221 ? -11.282 5.660 8.887 1.00 63.22 221 SER A C 1
ATOM 1748 O O . SER A 1 221 ? -11.138 6.683 9.567 1.00 63.22 221 SER A O 1
ATOM 1750 N N . ILE A 1 222 ? -10.294 5.083 8.214 1.00 70.75 222 ILE A N 1
ATOM 1751 C CA . ILE A 1 222 ? -8.923 5.571 8.155 1.00 70.75 222 ILE A CA 1
ATOM 1752 C C . ILE A 1 222 ? -8.567 5.808 6.691 1.00 70.75 222 ILE A C 1
ATOM 1754 O O . ILE A 1 222 ? -8.772 4.938 5.847 1.00 70.75 222 ILE A O 1
ATOM 1758 N N . ILE A 1 223 ? -8.009 6.978 6.391 1.00 64.94 223 ILE A N 1
ATOM 1759 C CA . ILE A 1 223 ? -7.438 7.262 5.073 1.00 64.94 223 ILE A CA 1
ATOM 1760 C C . ILE A 1 223 ? -5.939 7.470 5.247 1.00 64.94 223 ILE A C 1
ATOM 1762 O O . ILE A 1 223 ? -5.503 8.348 5.999 1.00 64.94 223 ILE A O 1
ATOM 1766 N N . GLN A 1 224 ? -5.165 6.647 4.546 1.00 68.50 224 GLN A N 1
ATOM 1767 C CA . GLN A 1 224 ? -3.741 6.847 4.360 1.00 68.50 224 GLN A CA 1
ATOM 1768 C C . GLN A 1 224 ? -3.543 7.592 3.046 1.00 68.50 224 GLN A C 1
ATOM 1770 O O . GLN A 1 224 ? -3.964 7.134 1.983 1.00 68.50 224 GLN A O 1
ATOM 1775 N N . TRP A 1 225 ? -2.840 8.717 3.113 1.00 60.91 225 TRP A N 1
ATOM 1776 C CA . TRP A 1 225 ? -2.357 9.379 1.915 1.00 60.91 225 TRP A CA 1
ATOM 1777 C C . TRP A 1 225 ? -0.885 9.733 2.072 1.00 60.91 225 TRP A C 1
ATOM 1779 O O . TRP A 1 225 ? -0.494 10.519 2.940 1.00 60.91 225 TRP A O 1
ATOM 1789 N N . GLN A 1 226 ? -0.061 9.103 1.240 1.00 62.22 226 GLN A N 1
ATOM 1790 C CA . GLN A 1 226 ? 1.338 9.455 1.112 1.00 62.22 226 GLN A CA 1
ATOM 1791 C C . GLN A 1 226 ? 1.474 10.595 0.105 1.00 62.22 226 GLN A C 1
ATOM 1793 O O . GLN A 1 226 ? 1.179 10.440 -1.079 1.00 62.22 226 GLN A O 1
ATOM 1798 N N . ILE A 1 227 ? 1.945 11.742 0.589 1.00 53.41 227 ILE A N 1
ATOM 1799 C CA . ILE A 1 227 ? 2.337 12.873 -0.247 1.00 53.41 227 ILE A CA 1
ATOM 1800 C C . ILE A 1 227 ? 3.863 12.861 -0.304 1.00 53.41 227 ILE A C 1
ATOM 1802 O O . ILE A 1 227 ? 4.526 13.284 0.648 1.00 53.41 227 ILE A O 1
ATOM 1806 N N . GLN A 1 228 ? 4.430 12.347 -1.396 1.00 45.03 228 GLN A N 1
ATOM 1807 C CA . GLN A 1 228 ? 5.838 12.578 -1.699 1.00 45.03 228 GLN A CA 1
ATOM 1808 C C . GLN A 1 228 ? 5.946 13.873 -2.502 1.00 45.03 22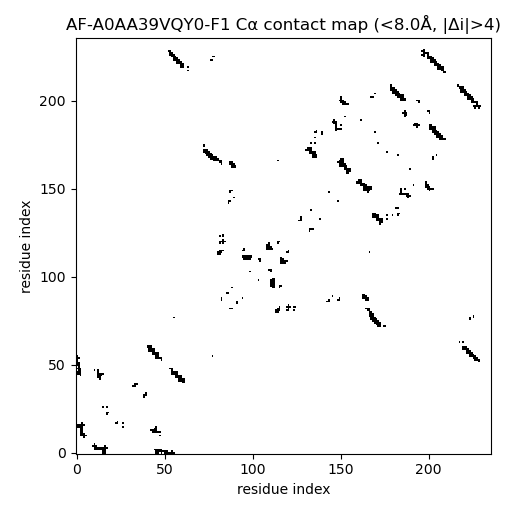8 GLN A C 1
ATOM 1810 O O . GLN A 1 228 ? 5.618 13.930 -3.683 1.00 45.03 228 GLN A O 1
ATOM 1815 N N . CYS A 1 229 ? 6.417 14.944 -1.860 1.00 32.59 229 CYS A N 1
ATOM 1816 C CA . CYS A 1 229 ? 6.828 16.137 -2.588 1.00 32.59 229 CYS A CA 1
ATOM 1817 C C . CYS A 1 229 ? 8.102 15.792 -3.370 1.00 32.59 229 CYS A C 1
ATOM 1819 O O . CYS A 1 229 ? 9.204 15.863 -2.822 1.00 32.59 229 CYS A O 1
ATOM 1821 N N . THR A 1 230 ? 7.987 15.422 -4.649 1.00 34.00 230 THR A N 1
ATOM 1822 C CA . THR A 1 230 ? 9.159 15.351 -5.528 1.00 34.00 230 THR A CA 1
ATOM 1823 C C . THR A 1 230 ? 9.645 16.778 -5.758 1.00 34.00 230 THR A C 1
ATOM 1825 O O . THR A 1 230 ? 9.185 17.481 -6.660 1.00 34.00 230 THR A O 1
ATOM 1828 N N . GLY A 1 231 ? 10.537 17.249 -4.891 1.00 28.31 231 GLY A N 1
ATOM 1829 C CA . GLY A 1 231 ? 11.159 18.554 -5.013 1.00 28.31 231 GLY A CA 1
ATOM 1830 C C . GLY A 1 231 ? 11.988 18.627 -6.290 1.00 28.31 231 GLY A C 1
ATOM 1831 O O . GLY A 1 231 ? 13.184 18.356 -6.272 1.00 28.31 231 GLY A O 1
ATOM 1832 N N . LYS A 1 232 ? 11.394 19.081 -7.396 1.00 28.92 232 LYS A N 1
ATOM 1833 C CA . LYS A 1 232 ? 12.165 19.854 -8.367 1.00 28.92 232 LYS A CA 1
ATOM 1834 C C . LYS A 1 232 ? 12.341 21.244 -7.774 1.00 28.92 232 LYS A C 1
ATOM 1836 O O . LYS A 1 232 ? 11.614 22.175 -8.106 1.00 28.92 232 LYS A O 1
ATOM 1841 N N . VAL A 1 233 ? 13.339 21.389 -6.903 1.00 30.39 233 VAL A N 1
ATOM 1842 C CA . VAL A 1 233 ? 13.987 22.690 -6.749 1.00 30.39 233 VAL A CA 1
ATOM 1843 C C . VAL A 1 233 ? 14.668 22.946 -8.089 1.00 30.39 233 VAL A C 1
ATOM 1845 O O . VAL A 1 233 ? 15.800 22.523 -8.314 1.00 30.39 233 VAL A O 1
ATOM 1848 N N . ASN A 1 234 ? 13.950 23.584 -9.013 1.00 29.59 234 ASN A N 1
ATOM 1849 C CA . ASN A 1 234 ? 14.582 24.269 -10.128 1.00 29.59 234 ASN A CA 1
ATOM 1850 C C . ASN A 1 234 ? 15.471 25.345 -9.498 1.00 29.59 234 ASN A C 1
ATOM 1852 O O . ASN A 1 234 ? 15.005 26.437 -9.179 1.00 29.59 234 ASN A O 1
ATOM 1856 N N . ARG A 1 235 ? 16.745 25.013 -9.271 1.00 29.34 235 ARG A N 1
ATOM 1857 C CA . ARG A 1 235 ? 17.784 26.025 -9.129 1.00 29.34 235 ARG A CA 1
ATOM 1858 C C . ARG A 1 235 ? 17.853 26.731 -10.483 1.00 29.34 235 ARG A C 1
ATOM 1860 O O . ARG A 1 235 ? 18.367 26.160 -11.441 1.00 29.34 235 ARG A O 1
ATOM 1867 N N . LYS A 1 236 ? 17.223 27.901 -10.569 1.00 32.75 236 LYS A N 1
ATOM 1868 C CA . LYS A 1 236 ? 17.718 28.961 -11.445 1.00 32.75 236 LYS A CA 1
ATOM 1869 C C . 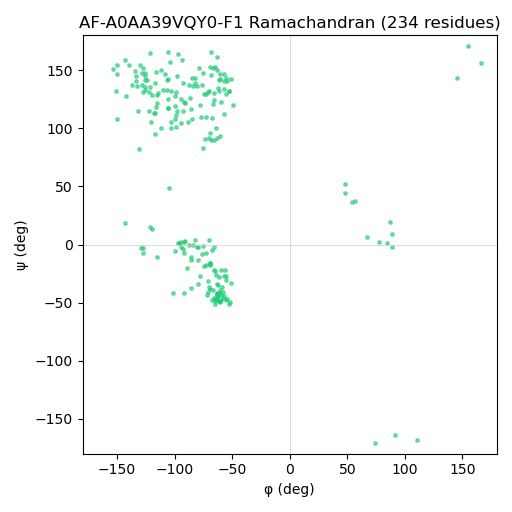LYS A 1 236 ? 18.960 29.561 -10.804 1.00 32.75 236 LYS A C 1
ATOM 1871 O O . LYS A 1 236 ? 18.994 29.596 -9.552 1.00 32.75 236 LYS A O 1
#

Organism: Acer saccharum (NCBI:txid4024)

Secondary structure (DSSP, 8-state):
-PEE--TTS--EEEEE---SHHHHHHHHHHHHHHHSTTGGGEEEEE-----SS---EEEEETT--PPP-SS---EEEEE-S---SGGGBS-HHHHHH--STT---SSGGG-SSTTS-HHHHHHHHHHHHHTTEEEHHHHH--S--TTTS-SEE--SSSTTTT-EE--EEEEEEGGGGGGEEEEEES-BTTTTBT-SSSSB--EEEEEPPP--TTS----EEEEEE-----------

Solvent-accessible surface area (backbone atoms only — not comparable to full-atom values): 13328 Å² total; per-residue (Å²): 54,24,25,22,60,61,93,95,49,80,64,40,37,76,37,77,53,66,90,48,77,72,46,46,57,53,48,52,53,52,55,50,57,48,58,32,85,89,38,50,60,42,41,55,35,31,29,79,47,89,46,93,76,42,42,43,44,40,35,37,45,62,90,61,79,91,77,92,69,96,80,69,85,50,76,50,66,47,78,68,62,37,22,72,49,66,66,24,31,71,50,48,69,60,36,48,65,33,59,69,88,77,58,76,59,95,48,78,46,60,41,24,29,90,38,48,13,59,46,56,26,51,52,51,54,48,50,31,62,76,66,47,37,38,53,47,45,57,70,76,45,84,67,72,44,87,46,54,43,43,25,33,51,40,51,88,65,69,95,38,40,85,37,33,34,22,28,58,46,51,33,28,27,57,92,49,55,94,32,62,69,47,51,44,46,63,22,37,55,86,82,51,44,64,54,87,79,23,62,38,33,35,38,38,36,31,32,51,51,79,96,50,101,86,58,86,87,55,66,54,52,38,40,44,45,57,59,55,73,78,77,77,75,76,80,123

pLDDT: mean 78.43, std 16.58, range [28.31, 98.0]

Sequence (236 aa):
MPAAGSKGAPKNPGELKDDTGPSREEKRTLLRALSSPPFGDFQIWWSLVESKYAGTALLVKKYLQPKKCSEKPLIWCGDLNVSHEEIDVSHPDFFSAAKLNGYIPPKRGDCGQPGFTLAERKRFGALLKEGRLLDAYRFLNKEKDMDYGFSWSGNPIGNYRDKRMRIDYFVVSEELKDRIAACEMRGRGIELEGFYGSDHYPVSFELSPQATPDSKQGSLSIIQWQIQCTGKVNRK

Mean predicted aligned error: 11.24 Å

InterPro domains:
  IPR004808 AP endonuclease 1 [PTHR22748] (68-206)
  IPR005135 Endonuclease/exonuclease/phosphatase [PF03372] (48-200)
  IPR036691 Endonuclease/exonuclease/phosphatase superfamily [G3DSA:3.60.10.10] (65-209)
  IPR036691 Endonuclease/exonuclease/phosphatase superfamily [SSF56219] (59-208)

Foldseek 3Di:
DAADDDVPDDGDQQDDDDDDPVSVVVVVVVVVVCCDPPNVQWRWGWHHDPDPAWTWIKTWGPVDDDDDDDDDWDWDWDQQQAFQDCLQKPDLVQQQQDDDVPDDDPDNQQHGHGRYGNVSNVVVVVCCVVQQKDFLQCLVPVGRDLWWRFFFADDCDDPRNSITGHRITTIIHPVQSVFWPDKTFPFTDSVRRQDPQARTTKIKTKGFADPDPPDDGDIIIMIIDTHRPPDPPPPD

Radius of gyration: 19.06 Å; Cα contacts (8 Å, |Δi|>4): 428; chains: 1; bounding box: 50×44×47 Å

Nearest PDB structures (foldseek):
  5cfe-assembly1_A  TM=6.284E-01  e=1.190E-06  Bacillus subtilis subsp. subtilis str. 168
  8bvm-assembly1_A  TM=6.995E-01  e=2.749E-04  Pseudomonas aeruginosa
  7n3y-assembly1_A  TM=6.116E-01  e=2.067E-02  Saccharomyces cerevisiae
  7n3y-assembly2_C  TM=5.945E-01  e=3.237E-02  Saccharomyces cerevisiae